Protein AF-0000000084483154 (afdb_homodimer)

Nearest PDB structures (foldseek):
  4lmf-assembly1_A  TM=9.131E-01  e=3.988E-23  Homo sapiens
  1szb-assembly1_B  TM=8.783E-01  e=3.435E-17  Homo sapiens
  4aqb-assembly1_A-2  TM=8.848E-01  e=7.385E-17  Homo sapiens
  5cis-assembly1_A-2  TM=8.566E-01  e=1.025E-16  Rattus norvegicus
  5ckm-assembly1_A-2  TM=8.780E-01  e=4.485E-16  Rattus norvegicus

pLDDT: mean 94.03, std 5.34, range [69.31, 98.69]

Structure (mmCIF, N/CA/C/O backbone):
data_AF-0000000084483154-model_v1
#
loop_
_entity.id
_entity.type
_entity.pdbx_description
1 polymer 'Complement C1s subcomponent'
#
loop_
_atom_site.group_PDB
_atom_site.id
_atom_site.type_symbol
_atom_site.label_atom_id
_atom_site.label_alt_id
_atom_site.label_comp_id
_atom_site.label_asym_id
_atom_site.label_entity_id
_atom_site.label_seq_id
_atom_site.pdbx_PDB_ins_code
_atom_site.Cartn_x
_atom_site.Cartn_y
_atom_site.Cartn_z
_atom_site.occupancy
_atom_site.B_iso_or_equiv
_atom_site.auth_seq_id
_atom_site.auth_comp_id
_atom_site.auth_asym_id
_atom_site.auth_atom_id
_atom_site.pdbx_PDB_model_num
ATOM 1 N N . MET A 1 1 ? 8.188 5.957 3.127 1 94.38 1 MET A N 1
ATOM 2 C CA . MET A 1 1 ? 8.625 7.301 3.492 1 94.38 1 MET A CA 1
ATOM 3 C C . MET A 1 1 ? 7.461 8.117 4.043 1 94.38 1 MET A C 1
ATOM 5 O O . MET A 1 1 ? 6.336 8.008 3.557 1 94.38 1 MET A O 1
ATOM 9 N N . TYR A 1 2 ? 7.852 8.945 5.059 1 97.25 2 TYR A N 1
ATOM 10 C CA . TYR A 1 2 ? 6.82 9.766 5.684 1 97.25 2 TYR A CA 1
ATOM 11 C C . TYR A 1 2 ? 7.406 11.07 6.219 1 97.25 2 TYR A C 1
ATOM 13 O O . TYR A 1 2 ? 8.625 11.242 6.234 1 97.25 2 TYR A O 1
ATOM 21 N N . GLY A 1 3 ? 6.469 11.969 6.527 1 97.19 3 GLY A N 1
ATOM 22 C CA . GLY A 1 3 ? 6.918 13.211 7.125 1 97.19 3 GLY A CA 1
ATOM 23 C C . GLY A 1 3 ? 5.812 13.961 7.848 1 97.19 3 GLY A C 1
ATOM 24 O O . GLY A 1 3 ? 4.637 13.609 7.73 1 97.19 3 GLY A O 1
ATOM 25 N N . GLU A 1 4 ? 6.332 14.945 8.633 1 96.62 4 GLU A N 1
ATOM 26 C CA . GLU A 1 4 ? 5.457 15.805 9.43 1 96.62 4 GLU A CA 1
ATOM 27 C C . GLU A 1 4 ? 5.66 17.266 9.07 1 96.62 4 GLU A C 1
ATOM 29 O O . GLU A 1 4 ? 6.793 17.719 8.867 1 96.62 4 GLU A O 1
ATOM 34 N N . ILE A 1 5 ? 4.559 17.984 9.016 1 97.94 5 ILE A N 1
ATOM 35 C CA . ILE A 1 5 ? 4.602 19.422 8.781 1 97.94 5 ILE A CA 1
ATOM 36 C C . ILE A 1 5 ? 3.736 20.141 9.812 1 97.94 5 ILE A C 1
ATOM 38 O O . ILE A 1 5 ? 2.527 19.906 9.883 1 97.94 5 ILE A O 1
ATOM 42 N N . LEU A 1 6 ? 4.34 21.016 10.477 1 96.88 6 LEU A N 1
ATOM 43 C CA . LEU A 1 6 ? 3.633 21.797 11.477 1 96.88 6 LEU A CA 1
ATOM 44 C C . LEU A 1 6 ? 3.736 23.297 11.172 1 96.88 6 LEU A C 1
ATOM 46 O O . LEU A 1 6 ? 4.77 23.766 10.695 1 96.88 6 LEU A O 1
ATOM 50 N N . SER A 1 7 ? 2.637 23.984 11.453 1 97.69 7 SER A N 1
ATOM 51 C CA . SER A 1 7 ? 2.729 25.438 11.344 1 97.69 7 SER A CA 1
ATOM 52 C C . SER A 1 7 ? 3.729 26 12.344 1 97.69 7 SER A C 1
ATOM 54 O O . SER A 1 7 ? 4.02 25.375 13.359 1 97.69 7 SER A O 1
ATOM 56 N N . PRO A 1 8 ? 4.227 27.188 12 1 96.38 8 PRO A N 1
ATOM 57 C CA . PRO A 1 8 ? 5.152 27.797 12.953 1 96.38 8 PRO A CA 1
ATOM 58 C C . PRO A 1 8 ? 4.551 27.953 14.344 1 96.38 8 PRO A C 1
ATOM 60 O O . PRO A 1 8 ? 3.434 28.453 14.492 1 96.38 8 PRO A O 1
ATOM 63 N N . ASN A 1 9 ? 5.262 27.453 15.422 1 94.06 9 ASN A N 1
ATOM 64 C CA . ASN A 1 9 ? 4.914 27.578 16.828 1 94.06 9 ASN A CA 1
ATOM 65 C C . ASN A 1 9 ? 3.822 26.594 17.234 1 94.06 9 ASN A C 1
ATOM 67 O O . ASN A 1 9 ? 3.373 26.594 18.391 1 94.06 9 ASN A O 1
ATOM 71 N N . TYR A 1 10 ? 3.426 25.766 16.406 1 94 10 TYR A N 1
ATOM 72 C CA . TYR A 1 10 ? 2.4 24.797 16.766 1 94 10 TYR A CA 1
ATOM 73 C C . TYR A 1 10 ? 2.76 24.078 18.062 1 94 10 TYR A C 1
ATOM 75 O O . TYR A 1 10 ? 3.912 23.672 18.25 1 94 10 TYR A O 1
ATOM 83 N N . PRO A 1 11 ? 1.894 23.859 18.906 1 92.31 11 PRO A N 1
ATOM 84 C CA . PRO A 1 11 ? 0.447 24.078 18.859 1 92.31 11 PRO A CA 1
ATOM 85 C C . PRO A 1 11 ? 0.044 25.453 19.391 1 92.31 11 PRO A C 1
ATOM 87 O O . PRO A 1 11 ? -1.132 25.688 19.672 1 92.31 11 PRO A O 1
ATOM 90 N N . GLN A 1 12 ? 1.045 26.234 19.594 1 91.44 12 GLN A N 1
ATOM 91 C CA . GLN A 1 12 ? 0.73 27.609 19.938 1 91.44 12 GLN A CA 1
ATOM 92 C C . GLN A 1 12 ? 0.298 28.406 18.703 1 91.44 12 GLN A C 1
ATOM 94 O O . GLN A 1 12 ? 0.447 27.922 17.562 1 91.44 12 GLN A O 1
ATOM 99 N N . GLY A 1 13 ? -0.186 29.531 18.875 1 93.56 13 GLY A N 1
ATOM 100 C CA . GLY A 1 13 ? -0.618 30.359 17.766 1 93.56 13 GLY A CA 1
ATOM 101 C C . GLY A 1 13 ? 0.509 30.719 16.812 1 93.56 13 GLY A C 1
ATOM 102 O O . GLY A 1 13 ? 1.629 31 17.25 1 93.56 13 GLY A O 1
ATOM 103 N N . TYR A 1 14 ? 0.203 30.672 15.492 1 96.38 14 TYR A N 1
ATOM 104 C CA . TYR A 1 14 ? 1.211 31.031 14.5 1 96.38 14 TYR A CA 1
ATOM 105 C C . TYR A 1 14 ? 1.366 32.531 14.391 1 96.38 14 TYR A C 1
ATOM 107 O O . TYR A 1 14 ? 0.417 33.281 14.641 1 96.38 14 TYR A O 1
ATOM 115 N N . PRO A 1 15 ? 2.6 33 14.016 1 95.5 15 PRO A N 1
ATOM 116 C CA . PRO A 1 15 ? 2.838 34.438 13.953 1 95.5 15 PRO A CA 1
ATOM 117 C C . PRO A 1 15 ? 2.213 35.062 12.711 1 95.5 15 PRO A C 1
ATOM 119 O O . PRO A 1 15 ? 1.732 34.375 11.82 1 95.5 15 PRO A O 1
ATOM 122 N N . ASN A 1 16 ? 2.139 36.406 12.695 1 95 16 ASN A N 1
ATOM 123 C CA . ASN A 1 16 ? 1.707 37.188 11.531 1 95 16 ASN A CA 1
ATOM 124 C C . ASN A 1 16 ? 2.822 37.312 10.5 1 95 16 ASN A C 1
ATOM 126 O O . ASN A 1 16 ? 3.998 37.125 10.82 1 95 16 ASN A O 1
ATOM 130 N N . ASP A 1 17 ? 2.406 37.562 9.281 1 95.81 17 ASP A N 1
ATOM 131 C CA . ASP A 1 17 ? 3.312 37.906 8.18 1 95.81 17 ASP A CA 1
ATOM 132 C C . ASP A 1 17 ? 4.301 36.75 7.938 1 95.81 17 ASP A C 1
ATOM 134 O O . ASP A 1 17 ? 5.512 37 7.855 1 95.81 17 ASP A O 1
ATOM 138 N N . VAL A 1 18 ? 3.814 35.562 7.965 1 96.69 18 VAL A N 1
ATOM 139 C CA . VAL A 1 18 ? 4.633 34.375 7.691 1 96.69 18 VAL A CA 1
ATOM 140 C C . VAL A 1 18 ? 4.414 33.938 6.25 1 96.69 18 VAL A C 1
ATOM 142 O O . VAL A 1 18 ? 3.293 33.969 5.742 1 96.69 18 VAL A O 1
ATOM 145 N N . ASN A 1 19 ? 5.465 33.656 5.566 1 97.75 19 ASN A N 1
ATOM 146 C CA . ASN A 1 19 ? 5.477 32.969 4.277 1 97.75 19 ASN A CA 1
ATOM 147 C C . ASN A 1 19 ? 6.457 31.781 4.277 1 97.75 19 ASN A C 1
ATOM 149 O O . ASN A 1 19 ? 7.664 31.984 4.145 1 97.75 19 ASN A O 1
ATOM 153 N N . LYS A 1 20 ? 5.934 30.625 4.496 1 98.12 20 LYS A N 1
ATOM 154 C CA . LYS A 1 20 ? 6.766 29.422 4.586 1 98.12 20 LYS A CA 1
ATOM 155 C C . LYS A 1 20 ? 6.332 28.375 3.566 1 98.12 20 LYS A C 1
ATOM 157 O O . LYS A 1 20 ? 5.137 28.141 3.381 1 98.12 20 LYS A O 1
ATOM 162 N N . THR A 1 21 ? 7.336 27.766 2.92 1 98 21 THR A N 1
ATOM 163 C CA . THR A 1 21 ? 7.07 26.75 1.894 1 98 21 THR A CA 1
ATOM 164 C C . THR A 1 21 ? 7.797 25.453 2.213 1 98 21 THR A C 1
ATOM 166 O O . THR A 1 21 ? 8.961 25.469 2.619 1 98 21 THR A O 1
ATOM 169 N N . TRP A 1 22 ? 7.078 24.344 2.137 1 98.44 22 TRP A N 1
ATOM 170 C CA . TRP A 1 22 ? 7.652 23 2.244 1 98.44 22 TRP A CA 1
ATOM 171 C C . TRP A 1 22 ? 7.621 22.281 0.899 1 98.44 22 TRP A C 1
ATOM 173 O O . TRP A 1 22 ? 6.559 22.156 0.282 1 98.44 22 TRP A O 1
ATOM 183 N N . GLU A 1 23 ? 8.758 21.875 0.477 1 97.69 23 GLU A N 1
ATOM 184 C CA . GLU A 1 23 ? 8.844 21.031 -0.716 1 97.69 23 GLU A CA 1
ATOM 185 C C . GLU A 1 23 ? 8.945 19.562 -0.347 1 97.69 23 GLU A C 1
ATOM 187 O O . GLU A 1 23 ? 9.977 19.109 0.166 1 97.69 23 GLU A O 1
ATOM 192 N N . ILE A 1 24 ? 7.91 18.844 -0.626 1 97.88 24 ILE A N 1
ATOM 193 C CA . ILE A 1 24 ? 7.836 17.438 -0.274 1 97.88 24 ILE A CA 1
ATOM 194 C C . ILE A 1 24 ? 8.203 16.578 -1.486 1 97.88 24 ILE A C 1
ATOM 196 O O . ILE A 1 24 ? 7.672 16.797 -2.582 1 97.88 24 ILE A O 1
ATOM 200 N N . GLN A 1 25 ? 9.117 15.68 -1.296 1 97.56 25 GLN A N 1
ATOM 201 C CA . GLN A 1 25 ? 9.508 14.75 -2.352 1 97.56 25 GLN A CA 1
ATOM 202 C C . GLN A 1 25 ? 9.625 13.328 -1.817 1 97.56 25 GLN A C 1
ATOM 204 O O . GLN A 1 25 ? 10.297 13.086 -0.813 1 97.56 25 GLN A O 1
ATOM 209 N N . VAL A 1 26 ? 8.898 12.414 -2.455 1 97 26 VAL A N 1
ATOM 210 C CA . VAL A 1 26 ? 9.016 10.992 -2.152 1 97 26 VAL A CA 1
ATOM 211 C C . VAL A 1 26 ? 9.695 10.266 -3.311 1 97 26 VAL A C 1
ATOM 213 O O . VAL A 1 26 ? 9.977 10.875 -4.348 1 97 26 VAL A O 1
ATOM 216 N N . PRO A 1 27 ? 10.055 9.023 -3.141 1 93.81 27 PRO A N 1
ATOM 217 C CA . PRO A 1 27 ? 10.766 8.32 -4.211 1 93.81 27 PRO A CA 1
ATOM 218 C C . PRO A 1 27 ? 9.953 8.227 -5.5 1 93.81 27 PRO A C 1
ATOM 220 O O . PRO A 1 27 ? 8.719 8.219 -5.453 1 93.81 27 PRO A O 1
ATOM 223 N N . SER A 1 28 ? 10.695 8.188 -6.586 1 90.19 28 SER A N 1
ATOM 224 C CA . SER A 1 28 ? 10.047 8.008 -7.879 1 90.19 28 SER A CA 1
ATOM 225 C C . SER A 1 28 ? 9.195 6.742 -7.898 1 90.19 28 SER A C 1
ATOM 227 O O . SER A 1 28 ? 9.594 5.715 -7.344 1 90.19 28 SER A O 1
ATOM 229 N N . GLY A 1 29 ? 8.078 6.793 -8.547 1 86.06 29 GLY A N 1
ATOM 230 C CA . GLY A 1 29 ? 7.18 5.648 -8.617 1 86.06 29 GLY A CA 1
ATOM 231 C C . GLY A 1 29 ? 6.117 5.652 -7.539 1 86.06 29 GLY A C 1
ATOM 232 O O . GLY A 1 29 ? 5.262 4.762 -7.5 1 86.06 29 GLY A O 1
ATOM 233 N N . TYR A 1 30 ? 6.215 6.645 -6.703 1 94.81 30 TYR A N 1
ATOM 234 C CA . TYR A 1 30 ? 5.246 6.766 -5.621 1 94.81 30 TYR A CA 1
ATOM 235 C C . TYR A 1 30 ? 4.445 8.055 -5.75 1 94.81 30 TYR A C 1
ATOM 237 O O . TYR A 1 30 ? 4.891 9.016 -6.387 1 94.81 30 TYR A O 1
ATOM 245 N N . GLY A 1 31 ? 3.266 7.977 -5.215 1 95.44 31 GLY A N 1
ATOM 246 C CA . GLY A 1 31 ? 2.488 9.18 -4.98 1 95.44 31 GLY A CA 1
ATOM 247 C C . GLY A 1 31 ? 2.564 9.68 -3.549 1 95.44 31 GLY A C 1
ATOM 248 O O . GLY A 1 31 ? 3.328 9.141 -2.742 1 95.44 31 GLY A O 1
ATOM 249 N N . ILE A 1 32 ? 1.784 10.727 -3.283 1 97.31 32 ILE A N 1
ATOM 250 C CA . ILE A 1 32 ? 1.829 11.32 -1.951 1 97.31 32 ILE A CA 1
ATOM 251 C C . ILE A 1 32 ? 0.42 11.375 -1.365 1 97.31 32 ILE A C 1
ATOM 253 O O . ILE A 1 32 ? -0.521 11.805 -2.039 1 97.31 32 ILE A O 1
ATOM 257 N N . HIS A 1 33 ? 0.271 10.867 -0.217 1 98.12 33 HIS A N 1
ATOM 258 C CA . HIS A 1 33 ? -0.908 11.109 0.606 1 98.12 33 HIS A CA 1
ATOM 259 C C . HIS A 1 33 ? -0.617 12.141 1.695 1 98.12 33 HIS A C 1
ATOM 261 O O . HIS A 1 33 ? 0.158 11.867 2.615 1 98.12 33 HIS A O 1
ATOM 267 N N . LEU A 1 34 ? -1.132 13.297 1.545 1 98.62 34 LEU A N 1
ATOM 268 C CA . LEU A 1 34 ? -1.031 14.375 2.527 1 98.62 34 LEU A CA 1
ATOM 269 C C . LEU A 1 34 ? -2.318 14.492 3.334 1 98.62 34 LEU A C 1
ATOM 271 O O . LEU A 1 34 ? -3.412 14.531 2.766 1 98.62 34 LEU A O 1
ATOM 275 N N . TYR A 1 35 ? -2.125 14.531 4.656 1 98.25 35 TYR A N 1
ATOM 276 C CA . TYR A 1 35 ? -3.35 14.641 5.445 1 98.25 35 TYR A CA 1
ATOM 277 C C . TYR A 1 35 ? -3.125 15.5 6.684 1 98.25 35 TYR A C 1
ATOM 279 O O . TYR A 1 35 ? -2.041 15.484 7.273 1 98.25 35 TYR A O 1
ATOM 287 N N . PHE A 1 36 ? -4.191 16.266 6.988 1 98.25 36 PHE A N 1
ATOM 288 C CA . PHE A 1 36 ? -4.168 17.156 8.148 1 98.25 36 PHE A CA 1
ATOM 289 C C . PHE A 1 36 ? -4.938 16.531 9.312 1 98.25 36 PHE A C 1
ATOM 291 O O . PHE A 1 36 ? -6.039 16.016 9.133 1 98.25 36 PHE A O 1
ATOM 298 N N . THR A 1 37 ? -4.316 16.609 10.453 1 96.75 37 THR A N 1
ATOM 299 C CA . THR A 1 37 ? -5.004 16.125 11.648 1 96.75 37 THR A CA 1
ATOM 300 C C . THR A 1 37 ? -5.492 17.297 12.492 1 96.75 37 THR A C 1
ATOM 302 O O . THR A 1 37 ? -6.281 17.125 13.422 1 96.75 37 THR A O 1
ATOM 305 N N . HIS A 1 38 ? -5.039 18.438 12.203 1 96.56 38 HIS A N 1
ATOM 306 C CA . HIS A 1 38 ? -5.453 19.672 12.852 1 96.56 38 HIS A CA 1
ATOM 307 C C . HIS A 1 38 ? -5.398 20.844 11.875 1 96.56 38 HIS A C 1
ATOM 309 O O . HIS A 1 38 ? -4.453 20.969 11.094 1 96.56 38 HIS A O 1
ATOM 315 N N . LEU A 1 39 ? -6.422 21.609 11.891 1 97.69 39 LEU A N 1
ATOM 316 C CA . LEU A 1 39 ? -6.469 22.812 11.07 1 97.69 39 LEU A CA 1
ATOM 317 C C . LEU A 1 39 ? -7.293 23.906 11.75 1 97.69 39 LEU A C 1
ATOM 319 O O . LEU A 1 39 ? -8.492 23.734 11.961 1 97.69 39 LEU A O 1
ATOM 323 N N . ASP A 1 40 ? -6.664 24.938 12.094 1 97.12 40 ASP A N 1
ATOM 324 C CA . ASP A 1 40 ? -7.266 26.078 12.758 1 97.12 40 ASP A CA 1
ATOM 325 C C . ASP A 1 40 ? -6.598 27.391 12.32 1 97.12 40 ASP A C 1
ATOM 327 O O . ASP A 1 40 ? -5.684 27.875 12.984 1 97.12 40 ASP A O 1
ATOM 331 N N . LEU A 1 41 ? -7.125 27.938 11.203 1 97.31 41 LEU A N 1
ATOM 332 C CA . LEU A 1 41 ? -6.605 29.188 10.641 1 97.31 41 LEU A CA 1
ATOM 333 C C . LEU A 1 41 ? -7.672 30.281 10.641 1 97.31 41 LEU A C 1
ATOM 335 O O . LEU A 1 41 ? -8.867 29.984 10.734 1 97.31 41 LEU A O 1
ATOM 339 N N . GLU A 1 42 ? -7.219 31.516 10.562 1 96.75 42 GLU A N 1
ATOM 340 C CA . GLU A 1 42 ? -8.18 32.594 10.477 1 96.75 42 GLU A CA 1
ATOM 341 C C . GLU A 1 42 ? -9.125 32.406 9.289 1 96.75 42 GLU A C 1
ATOM 343 O O . GLU A 1 42 ? -8.688 32.344 8.141 1 96.75 42 GLU A O 1
ATOM 348 N N . PRO A 1 43 ? -10.422 32.344 9.578 1 95.62 43 PRO A N 1
ATOM 349 C CA . PRO A 1 43 ? -11.375 32.188 8.477 1 95.62 43 PRO A CA 1
ATOM 350 C C . PRO A 1 43 ? -11.523 33.469 7.637 1 95.62 43 PRO A C 1
ATOM 352 O O . PRO A 1 43 ? -11.414 34.562 8.164 1 95.62 43 PRO A O 1
ATOM 355 N N . SER A 1 44 ? -11.711 33.25 6.395 1 94.81 44 SER A N 1
ATOM 356 C CA . SER A 1 44 ? -12.016 34.344 5.488 1 94.81 44 SER A CA 1
ATOM 357 C C . SER A 1 44 ? -12.68 33.844 4.211 1 94.81 44 SER A C 1
ATOM 359 O O . SER A 1 44 ? -12.562 32.656 3.867 1 94.81 44 SER A O 1
ATOM 361 N N . GLN A 1 45 ? -13.43 34.75 3.596 1 94.44 45 GLN A N 1
ATOM 362 C CA . GLN A 1 45 ? -14.008 34.375 2.307 1 94.44 45 GLN A CA 1
ATOM 363 C C . GLN A 1 45 ? -12.914 34.094 1.283 1 94.44 45 GLN A C 1
ATOM 365 O O . GLN A 1 45 ? -11.969 34.844 1.128 1 94.44 45 GLN A O 1
ATOM 370 N N . ASP A 1 46 ? -12.914 32.906 0.669 1 94.81 46 ASP A N 1
ATOM 371 C CA . ASP A 1 46 ? -11.984 32.469 -0.37 1 94.81 46 ASP A CA 1
ATOM 372 C C . ASP A 1 46 ? -10.555 32.375 0.167 1 94.81 46 ASP A C 1
ATOM 374 O O . ASP A 1 46 ? -9.594 32.5 -0.593 1 94.81 46 ASP A O 1
ATOM 378 N N . CYS A 1 47 ? -10.484 32.312 1.48 1 96.5 47 CYS A N 1
ATOM 379 C CA . CYS A 1 47 ? -9.188 32.188 2.131 1 96.5 47 CYS A CA 1
ATOM 380 C C . CYS A 1 47 ? -8.242 33.312 1.7 1 96.5 47 CYS A C 1
ATOM 382 O O . CYS A 1 47 ? -7.105 33.031 1.299 1 96.5 47 CYS A O 1
ATOM 384 N N . GLU A 1 48 ? -8.656 34.562 1.893 1 94.56 48 GLU A N 1
ATOM 385 C CA . GLU A 1 48 ? -7.926 35.719 1.434 1 94.56 48 GLU A CA 1
ATOM 386 C C . GLU A 1 48 ? -6.906 36.188 2.477 1 94.56 48 GLU A C 1
ATOM 388 O O . GLU A 1 48 ? -5.98 36.938 2.16 1 94.56 48 GLU A O 1
ATOM 393 N N . TYR A 1 49 ? -7.086 35.812 3.707 1 95.12 49 TYR A N 1
ATOM 394 C CA . TYR A 1 49 ? -6.184 36.219 4.777 1 95.12 49 TYR A CA 1
ATOM 395 C C . TYR A 1 49 ? -5.125 35.156 5.035 1 95.12 49 TYR A C 1
ATOM 397 O O . TYR A 1 49 ? -4.133 35.062 4.301 1 95.12 49 TYR A O 1
ATOM 405 N N . ASP A 1 50 ? -5.324 34.312 6.027 1 97.38 50 ASP A N 1
ATOM 406 C CA . ASP A 1 50 ? -4.395 33.219 6.285 1 97.38 50 ASP A CA 1
ATOM 407 C C . ASP A 1 50 ? -4.816 31.953 5.547 1 97.38 50 ASP A C 1
ATOM 409 O O . ASP A 1 50 ? -6.004 31.625 5.48 1 97.38 50 ASP A O 1
ATOM 413 N N . PHE A 1 51 ? -3.75 31.281 4.953 1 98.19 51 PHE A N 1
ATOM 414 C CA . PHE A 1 51 ? -4.137 30.078 4.23 1 98.19 51 PHE A CA 1
ATOM 415 C C . PHE A 1 51 ? -2.963 29.125 4.105 1 98.19 51 PHE A C 1
ATOM 417 O O . PHE A 1 51 ? -1.81 29.516 4.297 1 98.19 51 PHE A O 1
ATOM 424 N N . VAL A 1 52 ? -3.32 27.891 3.861 1 98.62 52 VAL A N 1
ATOM 425 C CA . VAL A 1 52 ? -2.4 26.859 3.387 1 98.62 52 VAL A CA 1
ATOM 426 C C . VAL A 1 52 ? -2.74 26.484 1.945 1 98.62 52 VAL A C 1
ATOM 428 O O . VAL A 1 52 ? -3.896 26.188 1.63 1 98.62 52 VAL A O 1
ATOM 431 N N . LYS A 1 53 ? -1.79 26.562 1.098 1 98.44 53 LYS A N 1
ATOM 432 C CA . LYS A 1 53 ? -1.979 26.234 -0.311 1 98.44 53 LYS A CA 1
ATOM 433 C C . LYS A 1 53 ? -1.188 24.984 -0.689 1 98.44 53 LYS A C 1
ATOM 435 O O . LYS A 1 53 ? -0.008 24.859 -0.35 1 98.44 53 LYS A O 1
ATOM 440 N N . ILE A 1 54 ? -1.851 24.047 -1.334 1 98.69 54 ILE A N 1
ATOM 441 C CA . ILE A 1 54 ? -1.226 22.797 -1.765 1 98.69 54 ILE A CA 1
ATOM 442 C C . ILE A 1 54 ? -1.112 22.781 -3.287 1 98.69 54 ILE A C 1
ATOM 444 O O . ILE A 1 54 ? -2.115 22.922 -3.992 1 98.69 54 ILE A O 1
ATOM 448 N N . LEU A 1 55 ? 0.1 22.641 -3.73 1 98.19 55 LEU A N 1
ATOM 449 C CA . LEU A 1 55 ? 0.376 22.609 -5.164 1 98.19 55 LEU A CA 1
ATOM 450 C C . LEU A 1 55 ? 1.018 21.281 -5.559 1 98.19 55 LEU A C 1
ATOM 452 O O . LEU A 1 55 ? 1.89 20.781 -4.852 1 98.19 55 LEU A O 1
ATOM 456 N N . SER A 1 56 ? 0.538 20.703 -6.605 1 96.12 56 SER A N 1
ATOM 457 C CA . SER A 1 56 ? 1.12 19.5 -7.176 1 96.12 56 SER A CA 1
ATOM 458 C C . SER A 1 56 ? 1.055 19.516 -8.695 1 96.12 56 SER A C 1
ATOM 460 O O . SER A 1 56 ? 0.006 19.812 -9.273 1 96.12 56 SER A O 1
ATOM 462 N N . GLY A 1 57 ? 2.189 19.188 -9.352 1 88.06 57 GLY A N 1
ATOM 463 C CA . GLY A 1 57 ? 2.207 19.156 -10.812 1 88.06 57 GLY A CA 1
ATOM 464 C C . GLY A 1 57 ? 1.879 20.484 -11.445 1 88.06 57 GLY A C 1
ATOM 465 O O . GLY A 1 57 ? 1.274 20.547 -12.516 1 88.06 57 GLY A O 1
ATOM 466 N N . GLY A 1 58 ? 2.053 21.578 -10.75 1 86.69 58 GLY A N 1
ATOM 467 C CA . GLY A 1 58 ? 1.779 22.906 -11.273 1 86.69 58 GLY A CA 1
ATOM 468 C C . GLY A 1 58 ? 0.349 23.359 -11.039 1 86.69 58 GLY A C 1
ATOM 469 O O . GLY A 1 58 ? -0.029 24.469 -11.43 1 86.69 58 GLY A O 1
ATOM 470 N N . TYR A 1 59 ? -0.43 22.469 -10.414 1 95 59 TYR A N 1
ATOM 471 C CA . TYR A 1 59 ? -1.83 22.797 -10.172 1 95 59 TYR A CA 1
ATOM 472 C C . TYR A 1 59 ? -2.105 22.953 -8.688 1 95 59 TYR A C 1
ATOM 474 O O . TYR A 1 59 ? -1.442 22.328 -7.855 1 95 59 TYR A O 1
ATOM 482 N N . VAL A 1 60 ? -3.137 23.828 -8.406 1 97.06 60 VAL A N 1
ATOM 483 C CA . VAL A 1 60 ? -3.559 24.016 -7.023 1 97.06 60 VAL A CA 1
ATOM 484 C C . VAL A 1 60 ? -4.504 22.891 -6.617 1 97.06 60 VAL A C 1
ATOM 486 O O . VAL A 1 60 ? -5.637 22.812 -7.098 1 97.06 60 VAL A O 1
ATOM 489 N N . GLU A 1 61 ? -4.039 22.062 -5.746 1 97.5 61 GLU A N 1
ATOM 490 C CA . GLU A 1 61 ? -4.875 20.984 -5.246 1 97.5 61 GLU A CA 1
ATOM 491 C C . GLU A 1 61 ? -5.906 21.484 -4.246 1 97.5 61 GLU A C 1
ATOM 493 O O . GLU A 1 61 ? -6.984 20.906 -4.109 1 97.5 61 GLU A O 1
ATOM 498 N N . GLY A 1 62 ? -5.465 22.531 -3.514 1 97.81 62 GLY A N 1
ATOM 499 C CA . GLY A 1 62 ? -6.391 23.094 -2.541 1 97.81 62 GLY A CA 1
ATOM 500 C C . GLY A 1 62 ? -5.832 24.297 -1.812 1 97.81 62 GLY A C 1
ATOM 501 O O . GLY A 1 62 ? -4.617 24.484 -1.74 1 97.81 62 GLY A O 1
ATOM 502 N N . VAL A 1 63 ? -6.727 25.141 -1.363 1 98.44 63 VAL A N 1
ATOM 503 C CA . VAL A 1 63 ? -6.426 26.25 -0.469 1 98.44 63 VAL A CA 1
ATOM 504 C C . VAL A 1 63 ? -7.277 26.141 0.792 1 98.44 63 VAL A C 1
ATOM 506 O O . VAL A 1 63 ? -8.508 26.078 0.715 1 98.44 63 VAL A O 1
ATOM 509 N N . LEU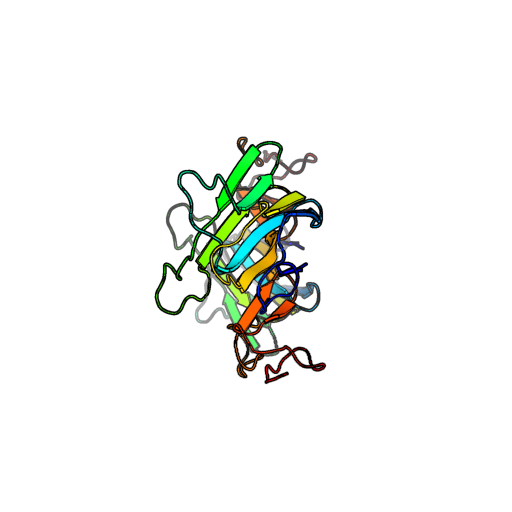 A 1 64 ? -6.598 26.141 1.91 1 98.5 64 LEU A N 1
ATOM 510 C CA . LEU A 1 64 ? -7.312 25.844 3.148 1 98.5 64 LEU A CA 1
ATOM 511 C C . LEU A 1 64 ? -7.246 27.016 4.109 1 98.5 64 LEU A C 1
ATOM 513 O O . LEU A 1 64 ? -6.211 27.688 4.215 1 98.5 64 LEU A O 1
ATOM 517 N N . CYS A 1 65 ? -8.281 27.281 4.793 1 98 65 CYS A N 1
ATOM 518 C CA . CYS A 1 65 ? -8.375 28.219 5.902 1 98 65 CYS A CA 1
ATOM 519 C C . CYS A 1 65 ? -9.492 27.828 6.863 1 98 65 CYS A C 1
ATOM 521 O O . CYS A 1 65 ? -10.148 26.812 6.676 1 98 65 CYS A O 1
ATOM 523 N N . GLY A 1 66 ? -9.586 28.5 7.965 1 97.06 66 GLY A N 1
ATOM 524 C CA . GLY A 1 66 ? -10.625 28.219 8.945 1 97.06 66 GLY A CA 1
ATOM 525 C C . GLY A 1 66 ? -10.352 26.969 9.766 1 97.06 66 GLY A C 1
ATOM 526 O O . GLY A 1 66 ? -9.242 26.438 9.742 1 97.06 66 GLY A O 1
ATOM 527 N N . GLN A 1 67 ? -11.32 26.625 10.555 1 96.38 67 GLN A N 1
ATOM 528 C CA . GLN A 1 67 ? -11.25 25.406 11.367 1 96.38 67 GLN A CA 1
ATOM 529 C C . GLN A 1 67 ? -11.977 24.25 10.695 1 96.38 67 GLN A C 1
ATOM 531 O O . GLN A 1 67 ? -13.094 24.422 10.211 1 96.38 67 GLN A O 1
ATOM 536 N N . LYS A 1 68 ? -11.289 23.156 10.617 1 95.62 68 LYS A N 1
ATOM 537 C CA . LYS A 1 68 ? -11.891 21.969 10 1 95.62 68 LYS A CA 1
ATOM 538 C C . LYS A 1 68 ? -12.055 20.844 11.023 1 95.62 68 LYS A C 1
ATOM 540 O O . LYS A 1 68 ? -11.25 20.719 11.945 1 95.62 68 LYS A O 1
ATOM 545 N N . LYS A 1 69 ? -13.07 20.062 10.844 1 92.94 69 LYS A N 1
ATOM 546 C CA . LYS A 1 69 ? -13.352 18.906 11.68 1 92.94 69 LYS A CA 1
ATOM 547 C C . LYS A 1 69 ? -13.297 17.609 10.867 1 92.94 69 LYS A C 1
ATOM 549 O O . LYS A 1 69 ? -13.445 17.641 9.641 1 92.94 69 LYS A O 1
ATOM 554 N N . PRO A 1 70 ? -12.961 16.484 11.617 1 92.38 70 PRO A N 1
ATOM 555 C CA . PRO A 1 70 ? -12.938 15.227 10.875 1 92.38 70 PRO A CA 1
ATOM 556 C C . PRO A 1 70 ? -14.258 14.922 10.18 1 92.38 70 PRO A C 1
ATOM 558 O O . PRO A 1 70 ? -15.328 15.18 10.734 1 92.38 70 PRO A O 1
ATOM 561 N N . ARG A 1 71 ? -14.133 14.477 8.969 1 85.88 71 ARG A N 1
ATOM 562 C CA . ARG A 1 71 ? -15.336 14.172 8.195 1 85.88 71 ARG A CA 1
ATOM 563 C C . ARG A 1 71 ? -15.945 12.836 8.625 1 85.88 71 ARG A C 1
ATOM 565 O O . ARG A 1 71 ? -17.156 12.672 8.586 1 85.88 71 ARG A O 1
ATOM 572 N N . ALA A 1 72 ? -15.148 11.859 9.047 1 85.31 72 ALA A N 1
ATOM 573 C CA . ALA A 1 72 ? -15.648 10.539 9.422 1 85.31 72 ALA A CA 1
ATOM 574 C C . ALA A 1 72 ? -15.484 10.289 10.914 1 85.31 72 ALA A C 1
ATOM 576 O O . ALA A 1 72 ? -14.453 10.633 11.5 1 85.31 72 ALA A O 1
ATOM 577 N N . PRO A 1 73 ? -16.641 9.688 11.461 1 85.38 73 PRO A N 1
ATOM 578 C CA . PRO A 1 73 ? -16.516 9.375 12.891 1 85.38 73 PRO A CA 1
ATOM 579 C C . PRO A 1 73 ? -15.312 8.5 13.203 1 85.38 73 PRO A C 1
ATOM 581 O O . PRO A 1 73 ? -15.031 7.543 12.477 1 85.38 73 PRO A O 1
ATOM 584 N N . GLY A 1 74 ? -14.633 8.898 14.18 1 84.06 74 GLY A N 1
ATOM 585 C CA . GLY A 1 74 ? -13.492 8.102 14.602 1 84.06 74 GLY A CA 1
ATOM 586 C C . GLY A 1 74 ? -12.211 8.461 13.875 1 84.06 74 GLY A C 1
ATOM 587 O O . GLY A 1 74 ? -11.125 8.023 14.266 1 84.06 74 GLY A O 1
ATOM 588 N N . SER A 1 75 ? -12.438 9.203 12.711 1 87.88 75 SER A N 1
ATOM 589 C CA . SER A 1 75 ? -11.242 9.609 11.984 1 87.88 75 SER A CA 1
ATOM 590 C C . SER A 1 75 ? -10.617 10.852 12.602 1 87.88 75 SER A C 1
ATOM 592 O O . SER A 1 75 ? -11.312 11.68 13.188 1 87.88 75 SER A O 1
ATOM 594 N N . ARG A 1 76 ? -9.391 10.953 12.531 1 91.25 76 ARG A N 1
ATOM 595 C CA . ARG A 1 76 ? -8.688 12.133 13.023 1 91.25 76 ARG A CA 1
ATOM 596 C C . ARG A 1 76 ? -8.328 13.07 11.883 1 91.25 76 ARG A C 1
ATOM 598 O O . ARG A 1 76 ? -7.746 14.141 12.102 1 91.25 76 ARG A O 1
ATOM 605 N N . ILE A 1 77 ? -8.516 12.625 10.68 1 96.25 77 ILE A N 1
ATOM 606 C CA . ILE A 1 77 ? -8.141 13.398 9.5 1 96.25 77 ILE A CA 1
ATOM 607 C C . ILE A 1 77 ? -9.195 14.461 9.219 1 96.25 77 ILE A C 1
ATOM 609 O O . ILE A 1 77 ? -10.383 14.148 9.07 1 96.25 77 ILE A O 1
ATOM 613 N N . VAL A 1 78 ? -8.766 15.719 9.133 1 97.31 78 VAL A N 1
ATOM 614 C CA . VAL A 1 78 ? -9.719 16.797 8.93 1 97.31 78 VAL A CA 1
ATOM 615 C C . VAL A 1 78 ? -9.68 17.266 7.473 1 97.31 78 VAL A C 1
ATOM 617 O O . VAL A 1 78 ? -10.609 17.922 6.996 1 97.31 78 VAL A O 1
ATOM 620 N N . GLU A 1 79 ? -8.594 17.047 6.738 1 97.62 79 GLU A N 1
ATOM 621 C CA . GLU A 1 79 ? -8.406 17.297 5.312 1 97.62 79 GLU A CA 1
ATOM 622 C C . GLU A 1 79 ? -7.32 16.391 4.727 1 97.62 79 GLU A C 1
ATOM 624 O O . GLU A 1 79 ? -6.359 16.047 5.414 1 97.62 79 GLU A O 1
ATOM 629 N N . GLU A 1 80 ? -7.52 15.961 3.518 1 97.88 80 GLU A N 1
ATOM 630 C CA . GLU A 1 80 ? -6.477 15.117 2.949 1 97.88 80 GLU A CA 1
ATOM 631 C C . GLU A 1 80 ? -6.391 15.281 1.436 1 97.88 80 GLU A C 1
ATOM 633 O O . GLU A 1 80 ? -7.344 15.734 0.801 1 97.88 80 GLU A O 1
ATOM 638 N N . PHE A 1 81 ? -5.246 15.016 0.888 1 97.75 81 PHE A N 1
ATOM 639 C CA . PHE A 1 81 ? -4.926 15.078 -0.533 1 97.75 81 PHE A CA 1
ATOM 640 C C . PHE A 1 81 ? -4.141 13.844 -0.967 1 97.75 81 PHE A C 1
ATOM 642 O O . PHE A 1 81 ? -3.176 13.453 -0.307 1 97.75 81 PHE A O 1
ATOM 649 N N . ASN A 1 82 ? -4.578 13.211 -1.999 1 96.25 82 ASN A N 1
ATOM 650 C CA . ASN A 1 82 ? -3.848 12.133 -2.656 1 96.25 82 ASN A CA 1
ATOM 651 C C . ASN A 1 82 ? -3.422 12.523 -4.07 1 96.25 82 ASN A C 1
ATOM 653 O O . ASN A 1 82 ? -4.266 12.789 -4.926 1 96.25 82 ASN A O 1
ATOM 657 N N . VAL A 1 83 ? -2.092 12.625 -4.344 1 95 83 VAL A N 1
ATOM 658 C CA . VAL A 1 83 ? -1.64 13.047 -5.668 1 95 83 VAL A CA 1
ATOM 659 C C . VAL A 1 83 ? -0.748 11.969 -6.277 1 95 83 VAL A C 1
ATOM 661 O O . VAL A 1 83 ? 0.04 11.328 -5.57 1 95 83 VAL A O 1
ATOM 664 N N . PRO A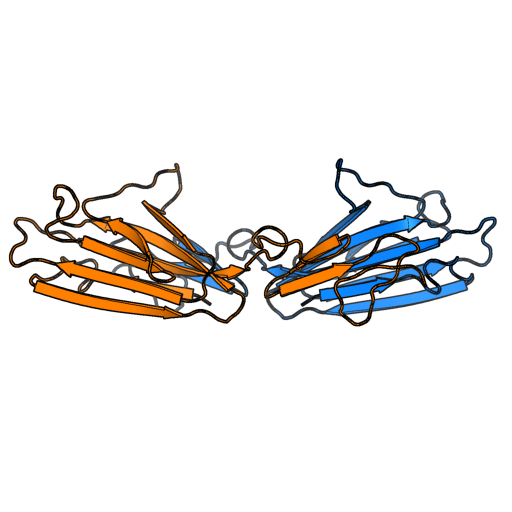 1 84 ? -0.816 11.734 -7.535 1 92.25 84 PRO A N 1
ATOM 665 C CA . PRO A 1 84 ? -0.056 10.68 -8.211 1 92.25 84 PRO A CA 1
ATOM 666 C C . PRO A 1 84 ? 1.339 11.141 -8.633 1 92.25 84 PRO A C 1
ATOM 668 O O . PRO A 1 84 ? 1.867 10.664 -9.648 1 92.25 84 PRO A O 1
ATOM 671 N N . TYR A 1 85 ? 1.841 12.156 -7.996 1 93.25 85 TYR A N 1
ATOM 672 C CA . TYR A 1 85 ? 3.18 12.68 -8.25 1 93.25 85 TYR A CA 1
ATOM 673 C C . TYR A 1 85 ? 4.07 12.516 -7.023 1 93.25 85 TYR A C 1
ATOM 675 O O . TYR A 1 85 ? 3.576 12.445 -5.895 1 93.25 85 TYR A O 1
ATOM 683 N N . ASN A 1 86 ? 5.359 12.516 -7.387 1 95.75 86 ASN A N 1
ATOM 684 C CA . ASN A 1 86 ? 6.254 12.281 -6.262 1 95.75 86 ASN A CA 1
ATOM 685 C C . ASN A 1 86 ? 6.691 13.594 -5.613 1 95.75 86 ASN A C 1
ATOM 687 O O . ASN A 1 86 ? 7.621 13.609 -4.805 1 95.75 86 ASN A O 1
ATOM 691 N N . THR A 1 87 ? 6.086 14.695 -6.016 1 97.5 87 THR A N 1
ATOM 692 C CA . THR A 1 87 ? 6.402 15.992 -5.422 1 97.5 87 THR A CA 1
ATOM 693 C C . THR A 1 87 ? 5.125 16.766 -5.09 1 97.5 87 THR A C 1
ATOM 695 O O . THR A 1 87 ? 4.102 16.594 -5.758 1 97.5 87 THR A O 1
ATOM 698 N N . LEU A 1 88 ? 5.18 17.516 -4.109 1 97.88 88 LEU A N 1
ATOM 699 C CA . LEU A 1 88 ? 4.082 18.359 -3.646 1 97.88 88 LEU A CA 1
ATOM 700 C C . LEU A 1 88 ? 4.613 19.562 -2.863 1 97.88 88 LEU A C 1
ATOM 702 O O . LEU A 1 88 ? 5.539 19.422 -2.062 1 97.88 88 LEU A O 1
ATOM 706 N N . THR A 1 89 ? 4.133 20.719 -3.16 1 98.44 89 THR A N 1
ATOM 707 C CA . THR A 1 89 ? 4.547 21.922 -2.445 1 98.44 89 THR A CA 1
ATOM 708 C C . THR A 1 89 ? 3.418 22.438 -1.563 1 98.44 89 THR A C 1
ATOM 710 O O . THR A 1 89 ? 2.285 22.594 -2.023 1 98.44 89 THR A O 1
ATOM 713 N N . MET A 1 90 ? 3.666 22.641 -0.364 1 98.56 90 MET A N 1
ATOM 714 C CA . MET A 1 90 ? 2.727 23.25 0.575 1 98.56 90 MET A CA 1
ATOM 715 C C . MET A 1 90 ? 3.225 24.625 1.032 1 98.56 90 MET A C 1
ATOM 717 O O . MET A 1 90 ? 4.375 24.75 1.45 1 98.56 90 MET A O 1
ATOM 721 N N . THR A 1 91 ? 2.377 25.578 0.931 1 98.44 91 THR A N 1
ATOM 722 C CA . THR A 1 91 ? 2.746 26.922 1.334 1 98.44 91 THR A CA 1
ATOM 723 C C . THR A 1 91 ? 1.778 27.453 2.387 1 98.44 91 THR A C 1
ATOM 725 O O . THR A 1 91 ? 0.561 27.359 2.227 1 98.44 91 THR A O 1
ATOM 728 N N . PHE A 1 92 ? 2.352 27.984 3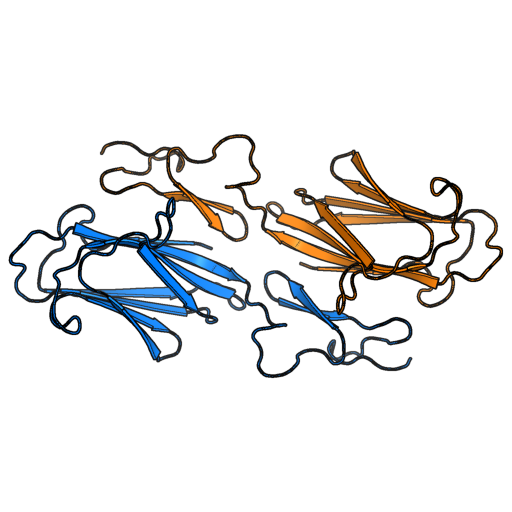.441 1 98.69 92 PHE A N 1
ATOM 729 C CA . PHE A 1 92 ? 1.572 28.688 4.453 1 98.69 92 PHE A CA 1
ATOM 730 C C . PHE A 1 92 ? 1.845 30.172 4.41 1 98.69 92 PHE A C 1
ATOM 732 O O . PHE A 1 92 ? 3.002 30.609 4.383 1 98.69 92 PHE A O 1
ATOM 739 N N . GLN A 1 93 ? 0.711 30.891 4.41 1 97.88 93 GLN A N 1
ATOM 740 C CA . GLN A 1 93 ? 0.818 32.344 4.434 1 97.88 93 GLN A CA 1
ATOM 741 C C . GLN A 1 93 ? -0.125 32.969 5.473 1 97.88 93 GLN A C 1
ATOM 743 O O . GLN A 1 93 ? -1.297 32.594 5.543 1 97.88 93 GLN A O 1
ATOM 748 N N . SER A 1 94 ? 0.459 33.781 6.324 1 96.81 94 SER A N 1
ATOM 749 C CA . SER A 1 94 ? -0.368 34.562 7.234 1 96.81 94 SER A CA 1
ATOM 750 C C . SER A 1 94 ? -0.251 36.062 6.938 1 96.81 94 SER A C 1
ATOM 752 O O . SER A 1 94 ? 0.818 36.531 6.559 1 96.81 94 SER A O 1
ATOM 754 N N . ASP A 1 95 ? -1.397 36.781 7.09 1 94.56 95 ASP A N 1
ATOM 755 C CA . ASP A 1 95 ? -1.381 38.219 6.805 1 94.56 95 ASP A CA 1
ATOM 756 C C . ASP A 1 95 ? -0.93 39 8.023 1 94.56 95 ASP A C 1
ATOM 758 O O . ASP A 1 95 ? -0.317 38.438 8.945 1 94.56 95 ASP A O 1
ATOM 762 N N . PHE A 1 96 ? -1.092 40.375 8.102 1 88 96 PHE A N 1
ATOM 763 C CA . PHE A 1 96 ? -0.518 41.312 9.062 1 88 96 PHE A CA 1
ATOM 764 C C . PHE A 1 96 ? -1.233 41.219 10.406 1 88 96 PHE A C 1
ATOM 766 O O . PHE A 1 96 ? -0.682 41.625 11.438 1 88 96 PHE A O 1
ATOM 773 N N . SER A 1 97 ? -2.477 40.719 10.469 1 80.75 97 SER A N 1
ATOM 774 C CA . SER A 1 97 ? -3.121 40.719 11.781 1 80.75 97 SER A CA 1
ATOM 775 C C . SER A 1 97 ? -4.051 39.531 11.945 1 80.75 97 SER A C 1
ATOM 777 O O . SER A 1 97 ? -4.664 39.062 10.977 1 80.75 97 SER A O 1
ATOM 779 N N . ASN A 1 98 ? -3.84 38.875 13.125 1 69.75 98 ASN A N 1
ATOM 780 C CA . ASN A 1 98 ? -4.859 37.938 13.57 1 69.75 98 ASN A CA 1
ATOM 781 C C . ASN A 1 98 ? -5.691 38.5 14.719 1 69.75 98 ASN A C 1
ATOM 783 O O . ASN A 1 98 ? -5.145 38.969 15.719 1 69.75 98 ASN A O 1
ATOM 787 N N . GLU A 1 99 ? -6.891 38.594 14.5 1 72.5 99 GLU A N 1
ATOM 788 C CA . GLU A 1 99 ? -7.766 39.156 15.531 1 72.5 99 GLU A CA 1
ATOM 789 C C . GLU A 1 99 ? -7.855 38.188 16.719 1 72.5 99 GLU A C 1
ATOM 791 O O . GLU A 1 99 ? -8.141 38.625 17.844 1 72.5 99 GLU A O 1
ATOM 796 N N . GLU A 1 100 ? -7.723 36.938 16.469 1 86.44 100 GLU A N 1
ATOM 797 C CA . GLU A 1 100 ? -7.762 35.906 17.484 1 86.44 100 GLU A CA 1
ATOM 798 C C . GLU A 1 100 ? -6.559 34.969 17.375 1 86.44 100 GLU A C 1
ATOM 800 O O . GLU A 1 100 ? -5.703 35.156 16.5 1 86.44 100 GLU A O 1
ATOM 805 N N . ARG A 1 101 ? -6.5 34.156 18.422 1 89.75 101 ARG A N 1
ATOM 806 C CA . ARG A 1 101 ? -5.402 33.188 18.438 1 89.75 101 ARG A CA 1
ATOM 807 C C . ARG A 1 101 ? -5.793 31.906 17.703 1 89.75 101 ARG A C 1
ATOM 809 O O . ARG A 1 101 ? -6.676 31.172 18.156 1 89.75 101 ARG A O 1
ATOM 816 N N . PHE A 1 102 ? -5.227 31.656 16.609 1 95.31 102 PHE A N 1
ATOM 817 C CA . PHE A 1 102 ? -5.398 30.422 15.867 1 95.31 102 PHE A CA 1
ATOM 818 C C . PHE A 1 102 ? -4.184 29.516 16.031 1 95.31 102 PHE A C 1
ATOM 820 O O . PHE A 1 102 ? -3.045 29.984 16.016 1 95.31 102 PHE A O 1
ATOM 827 N N . THR A 1 103 ? -4.395 28.203 16.094 1 95 103 THR A N 1
ATOM 828 C CA . THR A 1 103 ? -3.326 27.312 16.547 1 95 103 THR A CA 1
ATOM 829 C C . THR A 1 103 ? -2.619 26.688 15.352 1 95 103 THR A C 1
ATOM 831 O O . THR A 1 103 ? -1.671 25.922 15.516 1 95 103 THR A O 1
ATOM 834 N N . GLY A 1 104 ? -3.051 26.984 14.18 1 96.88 104 GLY A N 1
ATOM 835 C CA . GLY A 1 104 ? -2.318 26.562 13 1 96.88 104 GLY A CA 1
ATOM 836 C C . GLY A 1 104 ? -2.758 25.203 12.492 1 96.88 104 GLY A C 1
ATOM 837 O O . GLY A 1 104 ? -3.955 24.938 12.352 1 96.88 104 GLY A O 1
ATOM 838 N N . PHE A 1 105 ? -1.739 24.406 12.086 1 98.06 105 PHE A N 1
ATOM 839 C CA . PHE A 1 105 ? -2.078 23.109 11.492 1 98.06 105 PHE A CA 1
ATOM 840 C C . PHE A 1 105 ? -1.003 22.078 11.797 1 98.06 105 PHE A C 1
ATOM 842 O O . PHE A 1 105 ? 0.129 22.422 12.141 1 98.06 105 PHE A O 1
ATOM 849 N N . ALA A 1 106 ? -1.426 20.859 11.766 1 97.25 106 ALA A N 1
ATOM 850 C CA . ALA A 1 106 ? -0.559 19.688 11.773 1 97.25 106 ALA A CA 1
ATOM 851 C C . ALA A 1 106 ? -0.883 18.75 10.602 1 97.25 106 ALA A C 1
ATOM 853 O O . ALA A 1 106 ? -2.023 18.312 10.453 1 97.25 106 ALA A O 1
ATOM 854 N N . ALA A 1 107 ? 0.137 18.516 9.812 1 98.31 107 ALA A N 1
ATOM 855 C CA . ALA A 1 107 ? -0.045 17.672 8.633 1 98.31 107 ALA A CA 1
ATOM 856 C C . ALA A 1 107 ? 1.031 16.594 8.555 1 98.31 107 ALA A C 1
ATOM 858 O O . ALA A 1 107 ? 2.125 16.75 9.102 1 98.31 107 ALA A O 1
ATOM 859 N N . TYR A 1 108 ? 0.644 15.523 7.922 1 98.19 108 TYR A N 1
ATOM 860 C CA . TYR A 1 108 ? 1.541 14.406 7.68 1 98.19 108 TYR A CA 1
ATOM 861 C C . TYR A 1 108 ? 1.458 13.945 6.23 1 98.19 108 TYR A C 1
ATOM 863 O O . TYR A 1 108 ? 0.429 14.117 5.574 1 98.19 108 TYR A O 1
ATOM 871 N N . TYR A 1 109 ? 2.592 13.438 5.762 1 98.56 109 TYR A N 1
ATOM 872 C CA . TYR A 1 109 ? 2.543 12.836 4.434 1 98.56 109 TYR A CA 1
ATOM 873 C C . TYR A 1 109 ? 3.236 11.484 4.422 1 98.56 109 TYR A C 1
ATOM 875 O O . TYR A 1 109 ? 4.168 11.25 5.199 1 98.56 109 TYR A O 1
ATOM 883 N N . ILE A 1 110 ? 2.707 10.672 3.535 1 98.19 110 ILE A N 1
ATOM 884 C CA . ILE A 1 110 ? 3.326 9.367 3.314 1 98.19 110 ILE A CA 1
ATOM 885 C C . ILE A 1 110 ? 3.418 9.086 1.815 1 98.19 110 ILE A C 1
ATOM 887 O O . ILE A 1 110 ? 2.596 9.57 1.035 1 98.19 110 ILE A O 1
ATOM 891 N N . ALA A 1 111 ? 4.457 8.305 1.495 1 97.75 111 ALA A N 1
ATOM 892 C CA . ALA A 1 111 ? 4.543 7.773 0.137 1 97.75 111 ALA A CA 1
ATOM 893 C C . ALA A 1 111 ? 3.535 6.648 -0.076 1 97.75 111 ALA A C 1
ATOM 895 O O . ALA A 1 111 ? 3.412 5.75 0.759 1 97.75 111 ALA A O 1
ATOM 896 N N . VAL A 1 112 ? 2.861 6.781 -1.149 1 96.56 112 VAL A N 1
ATOM 897 C CA . VAL A 1 112 ? 1.899 5.734 -1.48 1 96.56 112 VAL A CA 1
ATOM 898 C C . VAL A 1 112 ? 2.221 5.152 -2.854 1 96.56 112 VAL A C 1
ATOM 900 O O . VAL A 1 112 ? 2.762 5.848 -3.719 1 96.56 112 VAL A O 1
ATOM 903 N N . ASP A 1 113 ? 1.947 3.914 -2.938 1 95.38 113 ASP A N 1
ATOM 904 C CA . ASP A 1 113 ? 2.219 3.273 -4.219 1 95.38 113 ASP A CA 1
ATOM 905 C C . ASP A 1 113 ? 1.281 3.797 -5.305 1 95.38 113 ASP A C 1
ATOM 907 O O . ASP A 1 113 ? 0.085 3.973 -5.066 1 95.38 113 ASP A O 1
ATOM 911 N N . LEU A 1 114 ? 1.887 4.094 -6.477 1 92.81 114 LEU A N 1
ATOM 912 C CA . LEU A 1 114 ? 1.079 4.371 -7.66 1 92.81 114 LEU A CA 1
ATOM 913 C C . LEU A 1 114 ? 0.583 3.076 -8.297 1 92.81 114 LEU A C 1
ATOM 915 O O . LEU A 1 114 ? 1.362 2.143 -8.5 1 92.81 114 LEU A O 1
ATOM 919 N N . ASP A 1 115 ? -0.725 3.016 -8.531 1 92.62 115 ASP A N 1
ATOM 920 C CA . ASP A 1 115 ? -1.25 1.85 -9.234 1 92.62 115 ASP A CA 1
ATOM 921 C C . ASP A 1 115 ? -1.191 2.047 -10.75 1 92.62 115 ASP A C 1
ATOM 923 O O . ASP A 1 115 ? -2.135 2.568 -11.344 1 92.62 115 ASP A O 1
ATOM 927 N N . GLU A 1 116 ? -0.205 1.614 -11.352 1 91.31 116 GLU A N 1
ATOM 928 C CA . GLU A 1 116 ? 0.03 1.8 -12.781 1 91.31 116 GLU A CA 1
ATOM 929 C C . GLU A 1 116 ? -1.035 1.092 -13.617 1 91.31 116 GLU A C 1
ATOM 931 O O . GLU A 1 116 ? -1.278 1.459 -14.766 1 91.31 116 GLU A O 1
ATOM 936 N N . CYS A 1 117 ? -1.644 0.124 -13.031 1 92.94 117 CYS A N 1
ATOM 937 C CA . CYS A 1 117 ? -2.654 -0.643 -13.75 1 92.94 117 CYS A CA 1
ATOM 938 C C . CYS A 1 117 ? -3.975 0.117 -13.812 1 92.94 117 CYS A C 1
ATOM 940 O O . CYS A 1 117 ? -4.82 -0.165 -14.664 1 92.94 117 CYS A O 1
ATOM 942 N N . MET A 1 118 ? -4.184 1.027 -12.914 1 88.5 118 MET A N 1
ATOM 943 C CA . MET A 1 118 ? -5.438 1.776 -12.867 1 88.5 118 MET A CA 1
ATOM 944 C C . MET A 1 118 ? -5.207 3.242 -13.227 1 88.5 118 MET A C 1
ATOM 946 O O . MET A 1 118 ? -6.109 3.906 -13.742 1 88.5 118 MET A O 1
ATOM 950 N N . ASP A 1 119 ? -4.059 3.752 -12.945 1 81 119 ASP A N 1
ATOM 951 C CA . ASP A 1 119 ? -3.844 5.195 -12.977 1 81 119 ASP A CA 1
ATOM 952 C C . ASP A 1 119 ? -3.363 5.652 -14.352 1 81 119 ASP A C 1
ATOM 954 O O . ASP A 1 119 ? -3.48 6.828 -14.695 1 81 119 ASP A O 1
ATOM 958 N N . PHE A 1 120 ? -2.904 4.754 -15.094 1 78.69 120 PHE A N 1
ATOM 959 C CA . PHE A 1 120 ? -2.363 5.148 -16.391 1 78.69 120 PHE A CA 1
ATOM 960 C C . PHE A 1 120 ? -3.473 5.254 -17.438 1 78.69 120 PHE A C 1
ATOM 962 O O . PHE A 1 120 ? -4.426 4.473 -17.422 1 78.69 120 PHE A O 1
ATOM 969 N N . VAL A 1 121 ? -3.33 6.223 -18.234 1 76.62 121 VAL A N 1
ATOM 970 C CA . VAL A 1 121 ? -4.305 6.469 -19.281 1 76.62 121 VAL A CA 1
ATOM 971 C C . VAL A 1 121 ? -4.254 5.332 -20.312 1 76.62 121 VAL A C 1
ATOM 973 O O . VAL A 1 121 ? -5.293 4.797 -20.703 1 76.62 121 VAL A O 1
ATOM 976 N N . ASP A 1 122 ? -3.076 4.945 -20.641 1 86.56 122 ASP A N 1
ATOM 977 C CA . ASP A 1 122 ? -2.904 3.838 -21.578 1 86.56 122 ASP A CA 1
ATOM 978 C C . ASP A 1 122 ? -2.777 2.508 -20.828 1 86.56 122 ASP A C 1
ATOM 980 O O . ASP A 1 122 ? -2.232 2.455 -19.734 1 86.56 122 ASP A O 1
ATOM 984 N N . GLU A 1 123 ? -3.311 1.518 -21.484 1 88.31 123 GLU A N 1
ATOM 985 C CA . GLU A 1 123 ? -3.148 0.184 -20.906 1 88.31 123 GLU A CA 1
ATOM 986 C C . GLU A 1 123 ? -1.687 -0.251 -20.922 1 88.31 123 GLU A C 1
ATOM 988 O O . GLU A 1 123 ? -1.088 -0.39 -22 1 88.31 123 GLU A O 1
ATOM 993 N N . PRO A 1 124 ? -1.17 -0.48 -19.844 1 93.69 124 PRO A N 1
ATOM 994 C CA . PRO A 1 124 ? 0.265 -0.769 -19.797 1 93.69 124 PRO A CA 1
ATOM 995 C C . PRO A 1 124 ? 0.604 -2.168 -20.297 1 93.69 124 PRO A C 1
ATOM 997 O O . PRO A 1 124 ? 1.751 -2.436 -20.672 1 93.69 124 PRO A O 1
ATOM 1000 N N . CYS A 1 125 ? -0.364 -3.078 -20.297 1 96.38 125 CYS A N 1
ATOM 1001 C CA . CYS A 1 125 ? -0.126 -4.461 -20.703 1 96.38 125 CYS A CA 1
ATOM 1002 C C . CYS A 1 125 ? -1.135 -4.902 -21.766 1 96.38 125 CYS A C 1
ATOM 1004 O O . CYS A 1 125 ? -2.279 -4.445 -21.766 1 96.38 125 CYS A O 1
ATOM 1006 N N . SER A 1 126 ? -0.761 -5.785 -22.656 1 94.69 126 SER A N 1
ATOM 1007 C CA . SER A 1 126 ? -1.667 -6.293 -23.672 1 94.69 126 SER A CA 1
ATOM 1008 C C . SER A 1 126 ? -2.779 -7.137 -23.062 1 94.69 126 SER A C 1
ATOM 1010 O O . SER A 1 126 ? -3.896 -7.172 -23.578 1 94.69 126 SER A O 1
ATOM 1012 N N . HIS A 1 127 ? -2.461 -7.816 -21.906 1 93.19 127 HIS A N 1
ATOM 1013 C CA . HIS A 1 127 ? -3.48 -8.664 -21.297 1 93.19 127 HIS A CA 1
ATOM 1014 C C . HIS A 1 127 ? -3.66 -8.32 -19.812 1 93.19 127 HIS A C 1
ATOM 1016 O O . HIS A 1 127 ? -4.527 -7.523 -19.453 1 93.19 127 HIS A O 1
ATOM 1022 N N . TYR A 1 128 ? -2.688 -8.82 -19 1 94 128 TYR A N 1
ATOM 1023 C CA . TYR A 1 128 ? -2.906 -8.641 -17.562 1 94 128 TYR A CA 1
ATOM 1024 C C . TYR A 1 128 ? -1.852 -7.719 -16.969 1 94 128 TYR A C 1
ATOM 1026 O O . TYR A 1 128 ? -0.652 -7.922 -17.156 1 94 128 TYR A O 1
ATOM 1034 N N . CYS A 1 129 ? -2.33 -6.742 -16.25 1 95.69 129 CYS A N 1
ATOM 1035 C CA . CYS A 1 129 ? -1.476 -5.824 -15.508 1 95.69 129 CYS A CA 1
ATOM 1036 C C . CYS A 1 129 ? -1.5 -6.148 -14.016 1 95.69 129 CYS A C 1
ATOM 1038 O O . CYS A 1 129 ? -2.572 -6.305 -13.43 1 95.69 129 CYS A O 1
ATOM 1040 N N . ASN A 1 130 ? -0.304 -6.312 -13.383 1 95.19 130 ASN A N 1
ATOM 1041 C CA . ASN A 1 130 ? -0.183 -6.594 -11.953 1 95.19 130 ASN A CA 1
ATOM 1042 C C . ASN A 1 130 ? 0.55 -5.477 -11.219 1 95.19 130 ASN A C 1
ATOM 1044 O O . ASN A 1 130 ? 1.755 -5.293 -11.406 1 95.19 130 ASN A O 1
ATOM 1048 N N . ASN A 1 131 ? -0.186 -4.801 -10.445 1 95.44 131 ASN A N 1
ATOM 1049 C CA . ASN A 1 131 ? 0.419 -3.73 -9.656 1 95.44 131 ASN A CA 1
ATOM 1050 C C . ASN A 1 131 ? 1.161 -4.277 -8.445 1 95.44 131 ASN A C 1
ATOM 1052 O O . ASN A 1 131 ? 0.677 -5.191 -7.773 1 95.44 131 ASN A O 1
ATOM 1056 N N . TYR A 1 132 ? 2.35 -3.746 -8.18 1 95.44 132 TYR A N 1
ATOM 1057 C CA . TYR A 1 132 ? 3.064 -3.98 -6.93 1 95.44 132 TYR A CA 1
ATOM 1058 C C . TYR A 1 132 ? 3.727 -2.701 -6.434 1 95.44 132 TYR A C 1
ATOM 1060 O O . TYR A 1 132 ? 3.787 -1.704 -7.156 1 95.44 132 TYR A O 1
ATOM 1068 N N . ILE A 1 133 ? 4.133 -2.705 -5.207 1 94.69 133 ILE A N 1
ATOM 1069 C CA . ILE A 1 133 ? 4.727 -1.515 -4.609 1 94.69 133 ILE A CA 1
ATOM 1070 C C . ILE A 1 133 ? 5.961 -1.1 -5.41 1 94.69 133 ILE A C 1
ATOM 1072 O O . ILE A 1 133 ? 6.953 -1.831 -5.457 1 94.69 133 ILE A O 1
ATOM 1076 N N . GLY A 1 134 ? 5.883 0.09 -6.039 1 90.75 134 GLY A N 1
ATOM 1077 C CA . GLY A 1 134 ? 7.02 0.628 -6.77 1 90.75 134 GLY A CA 1
ATOM 1078 C C . GLY A 1 134 ? 6.957 0.346 -8.258 1 90.75 134 GLY A C 1
ATOM 1079 O O . GLY A 1 134 ? 7.832 0.781 -9.016 1 90.75 134 GLY A O 1
ATOM 1080 N N . GLY A 1 135 ? 5.914 -0.426 -8.664 1 92.56 135 GLY A N 1
ATOM 1081 C CA . GLY A 1 135 ? 5.848 -0.713 -10.086 1 92.56 135 GLY A CA 1
ATOM 1082 C C . GLY A 1 135 ? 4.719 -1.656 -10.453 1 92.56 135 GLY A C 1
ATOM 1083 O O . GLY A 1 135 ? 3.709 -1.728 -9.75 1 92.56 135 GLY A O 1
ATOM 1084 N N . TYR A 1 136 ? 4.887 -2.189 -11.695 1 94.88 136 TYR A N 1
ATOM 1085 C CA . TYR A 1 136 ? 3.93 -3.17 -12.195 1 94.88 136 TYR A CA 1
ATOM 1086 C C . TYR A 1 136 ? 4.613 -4.191 -13.094 1 94.88 136 TYR A C 1
ATOM 1088 O O . TYR A 1 136 ? 5.758 -3.996 -13.516 1 94.88 136 TYR A O 1
ATOM 1096 N N . PHE A 1 137 ? 4.023 -5.254 -13.344 1 96.75 137 PHE A N 1
ATOM 1097 C CA . PHE A 1 137 ? 4.48 -6.223 -14.328 1 96.75 137 PHE A CA 1
ATOM 1098 C C . PHE A 1 137 ? 3.301 -6.805 -15.102 1 96.75 137 PHE A C 1
ATOM 1100 O O . PHE A 1 137 ? 2.162 -6.762 -14.633 1 96.75 137 PHE A O 1
ATOM 1107 N N . CYS A 1 138 ? 3.656 -7.281 -16.297 1 96.94 138 CYS A N 1
ATOM 1108 C CA . CYS A 1 138 ? 2.615 -7.863 -17.125 1 96.94 138 CYS A CA 1
ATOM 1109 C C . CYS A 1 138 ? 2.699 -9.383 -17.125 1 96.94 138 CYS A C 1
ATOM 1111 O O . CYS A 1 138 ? 3.791 -9.953 -17.031 1 96.94 138 CYS A O 1
ATOM 1113 N N . SER A 1 139 ? 1.557 -10 -17.141 1 95.06 139 SER A N 1
ATOM 1114 C CA . SER A 1 139 ? 1.479 -11.453 -17.25 1 95.06 139 SER A CA 1
ATOM 1115 C C . SER A 1 139 ? 0.484 -11.867 -18.328 1 95.06 139 SER A C 1
ATOM 1117 O O . SER A 1 139 ? -0.282 -11.039 -18.828 1 95.06 139 SER A O 1
ATOM 1119 N N . CYS A 1 140 ? 0.583 -13.117 -18.719 1 94.75 140 CYS A N 1
ATOM 1120 C CA . CYS A 1 140 ? -0.188 -13.578 -19.875 1 94.75 140 CYS A CA 1
ATOM 1121 C C . CYS A 1 140 ? -1.107 -14.734 -19.484 1 94.75 140 CYS A C 1
ATOM 1123 O O . CYS A 1 140 ? -0.816 -15.477 -18.531 1 94.75 140 CYS A O 1
ATOM 1125 N N . PRO A 1 141 ? -2.289 -14.859 -20.203 1 90.56 141 PRO A N 1
ATOM 1126 C CA . PRO A 1 141 ? -3.1 -16.062 -20.031 1 90.56 141 PRO A CA 1
ATOM 1127 C C . PRO A 1 141 ? -2.375 -17.344 -20.484 1 90.56 141 PRO A C 1
ATOM 1129 O O . PRO A 1 141 ? -1.313 -17.25 -21.094 1 90.56 141 PRO A O 1
ATOM 1132 N N . PRO A 1 142 ? -3.01 -18.453 -20.047 1 86.75 142 PRO A N 1
ATOM 1133 C CA . PRO A 1 142 ? -2.377 -19.688 -20.5 1 86.75 142 PRO A CA 1
ATOM 1134 C C . PRO A 1 142 ? -2.18 -19.734 -22.016 1 86.75 142 PRO A C 1
ATOM 1136 O O . PRO A 1 142 ? -3.018 -19.234 -22.766 1 86.75 142 PRO A O 1
ATOM 1139 N N . ASP A 1 143 ? -1.1 -20.219 -22.5 1 88.12 143 ASP A N 1
ATOM 1140 C CA . ASP A 1 143 ? -0.753 -20.484 -23.891 1 88.12 143 ASP A CA 1
ATOM 1141 C C . ASP A 1 143 ? -0.236 -19.234 -24.578 1 88.12 143 ASP A C 1
ATOM 1143 O O . ASP A 1 143 ? -0.023 -19.234 -25.797 1 88.12 143 ASP A O 1
ATOM 1147 N N . TYR A 1 144 ? -0.199 -18.156 -23.859 1 91.81 144 TYR A N 1
ATOM 1148 C CA . TYR A 1 144 ? 0.475 -16.969 -24.344 1 91.81 144 TYR A CA 1
ATOM 1149 C C . TYR A 1 144 ? 1.792 -16.734 -23.609 1 91.81 144 TYR A C 1
ATOM 1151 O O . TYR A 1 144 ? 1.956 -17.172 -22.469 1 91.81 144 TYR A O 1
ATOM 1159 N N . PHE A 1 145 ? 2.711 -15.984 -24.312 1 92.19 145 PHE A N 1
ATOM 1160 C CA . PHE A 1 145 ? 4.031 -15.742 -23.75 1 92.19 145 PHE A CA 1
ATOM 1161 C C . PHE A 1 145 ? 4.363 -14.258 -23.75 1 92.19 145 PHE A C 1
ATOM 1163 O O . PHE A 1 145 ? 4.059 -13.555 -24.719 1 92.19 145 PHE A O 1
ATOM 1170 N N . LEU A 1 146 ? 4.977 -13.898 -22.641 1 94.19 146 LEU A N 1
ATOM 1171 C CA . LEU A 1 146 ? 5.363 -12.5 -22.547 1 94.19 146 LEU A CA 1
ATOM 1172 C C . LEU A 1 146 ? 6.566 -12.203 -23.422 1 94.19 146 LEU A C 1
ATOM 1174 O O . LEU A 1 146 ? 7.59 -12.883 -23.344 1 94.19 146 LEU A O 1
ATOM 1178 N N . TYR A 1 147 ? 6.449 -11.18 -24.234 1 96.12 147 TYR A N 1
ATOM 1179 C CA . TYR A 1 147 ? 7.527 -10.82 -25.156 1 96.12 147 TYR A CA 1
ATOM 1180 C C . TYR A 1 147 ? 8.625 -10.047 -24.422 1 96.12 147 TYR A C 1
ATOM 1182 O O . TYR A 1 147 ? 8.5 -9.758 -23.234 1 96.12 147 TYR A O 1
ATOM 1190 N N . GLU A 1 148 ? 9.664 -9.711 -25.109 1 95.5 148 GLU A N 1
ATOM 1191 C CA . GLU A 1 148 ? 10.867 -9.094 -24.547 1 95.5 148 GLU A CA 1
ATOM 1192 C C . GLU A 1 148 ? 10.578 -7.688 -24.031 1 95.5 148 GLU A C 1
ATOM 1194 O O . GLU A 1 148 ? 11.234 -7.215 -23.109 1 95.5 148 GLU A O 1
ATOM 1199 N N . ASP A 1 149 ? 9.594 -7.062 -24.562 1 95.31 149 ASP A N 1
ATOM 1200 C CA . ASP A 1 149 ? 9.25 -5.715 -24.125 1 95.31 149 ASP A CA 1
ATOM 1201 C C . ASP A 1 149 ? 8.594 -5.738 -22.734 1 95.31 149 ASP A C 1
ATOM 1203 O O . ASP A 1 149 ? 8.328 -4.688 -22.156 1 95.31 149 ASP A O 1
ATOM 1207 N N . ASN A 1 150 ? 8.25 -6.91 -22.266 1 95.31 150 ASN A N 1
ATOM 1208 C CA . ASN A 1 150 ? 7.645 -7.148 -20.953 1 95.31 150 ASN A CA 1
ATOM 1209 C C . ASN A 1 150 ? 6.258 -6.516 -20.859 1 95.31 150 ASN A C 1
ATOM 1211 O O . ASN A 1 150 ? 5.781 -6.227 -19.766 1 95.31 150 ASN A O 1
ATOM 1215 N N . LYS A 1 151 ? 5.543 -6.332 -22.062 1 96.19 151 LYS A N 1
ATOM 1216 C CA . LYS A 1 151 ? 4.223 -5.707 -22.047 1 96.19 151 LYS A CA 1
ATOM 1217 C C . LYS A 1 151 ? 3.248 -6.477 -22.938 1 96.19 151 LYS A C 1
ATOM 1219 O O . LYS A 1 151 ? 2.041 -6.473 -22.688 1 96.19 151 LYS A O 1
ATOM 1224 N N . THR A 1 152 ? 3.807 -7.082 -23.891 1 96.62 152 THR A N 1
ATOM 1225 C CA . THR A 1 152 ? 2.971 -7.703 -24.906 1 96.62 152 THR A CA 1
ATOM 1226 C C . THR A 1 152 ? 2.996 -9.227 -24.781 1 96.62 152 THR A C 1
ATOM 1228 O O . THR A 1 152 ? 4.059 -9.82 -24.609 1 96.62 152 THR A O 1
ATOM 1231 N N . CYS A 1 153 ? 1.784 -9.812 -24.859 1 96.06 153 CYS A N 1
ATOM 1232 C CA . CYS A 1 153 ? 1.666 -11.266 -24.891 1 96.06 153 CYS A CA 1
ATOM 1233 C C . CYS A 1 153 ? 1.377 -11.75 -26.312 1 96.06 153 CYS A C 1
ATOM 1235 O O . CYS A 1 153 ? 0.618 -11.117 -27.047 1 96.06 153 CYS A O 1
ATOM 1237 N N . GLY A 1 154 ? 1.95 -12.789 -26.641 1 92.31 154 GLY A N 1
ATOM 1238 C CA . GLY A 1 154 ? 1.685 -13.422 -27.922 1 92.31 154 GLY A CA 1
ATOM 1239 C C . GLY A 1 154 ? 2.045 -14.891 -27.938 1 92.31 154 GLY A C 1
ATOM 1240 O O . GLY A 1 154 ? 2.383 -15.469 -26.906 1 92.31 154 GLY A O 1
ATOM 1241 N N . GLY A 1 155 ? 1.636 -15.539 -29.109 1 82.44 155 GLY A N 1
ATOM 1242 C CA . GLY A 1 155 ? 1.957 -16.953 -29.297 1 82.44 155 GLY A CA 1
ATOM 1243 C C . GLY A 1 155 ? 3.449 -17.219 -29.266 1 82.44 155 GLY A C 1
ATOM 1244 O O . GLY A 1 155 ? 4.258 -16.312 -29.406 1 82.44 155 GLY A O 1
ATOM 1245 N N . LYS A 1 156 ? 3.721 -18.469 -28.828 1 71.56 156 LYS A N 1
ATOM 1246 C CA . LYS A 1 156 ? 5.121 -18.875 -28.859 1 71.56 156 LYS A CA 1
ATOM 1247 C C . LYS A 1 156 ? 5.754 -18.594 -30.219 1 71.56 156 LYS A C 1
ATOM 1249 O O . LYS A 1 156 ? 5.082 -18.672 -31.25 1 71.56 156 LYS A O 1
ATOM 1254 N N . MET B 1 1 ? 8.555 -5.543 -4.934 1 94.38 1 MET B N 1
ATOM 1255 C CA . MET B 1 1 ? 9.125 -6.816 -5.359 1 94.38 1 MET B CA 1
ATOM 1256 C C . MET B 1 1 ? 8.031 -7.785 -5.801 1 94.38 1 MET B C 1
ATOM 1258 O O . MET B 1 1 ? 6.957 -7.824 -5.207 1 94.38 1 MET B O 1
ATOM 1262 N N . TYR B 1 2 ? 8.422 -8.555 -6.844 1 97.25 2 TYR B N 1
ATOM 1263 C CA . TYR B 1 2 ? 7.453 -9.508 -7.375 1 97.25 2 TYR B CA 1
ATOM 1264 C C . TYR B 1 2 ? 8.148 -10.727 -7.973 1 97.25 2 TYR B C 1
ATOM 1266 O O . TYR B 1 2 ? 9.375 -10.742 -8.102 1 97.25 2 TYR B O 1
ATOM 1274 N N . GLY B 1 3 ? 7.32 -11.742 -8.203 1 97.19 3 GLY B N 1
ATOM 1275 C CA . GLY B 1 3 ? 7.871 -12.922 -8.852 1 97.19 3 GLY B CA 1
ATOM 1276 C C . GLY B 1 3 ? 6.809 -13.812 -9.469 1 97.19 3 GLY B C 1
ATOM 1277 O O . GLY B 1 3 ? 5.613 -13.625 -9.227 1 97.19 3 GLY B O 1
ATOM 1278 N N . GLU B 1 4 ? 7.363 -14.719 -10.312 1 96.62 4 GLU B N 1
ATOM 1279 C CA . GLU B 1 4 ? 6.535 -15.695 -11.016 1 96.62 4 GLU B CA 1
ATOM 1280 C C . GLU B 1 4 ? 6.965 -17.125 -10.688 1 96.62 4 GLU B C 1
ATOM 1282 O O . GLU B 1 4 ? 8.164 -17.406 -10.594 1 96.62 4 GLU B O 1
ATOM 1287 N N . ILE B 1 5 ? 5.977 -17.969 -10.531 1 97.94 5 ILE B N 1
ATOM 1288 C CA . ILE B 1 5 ? 6.23 -19.391 -10.305 1 97.94 5 ILE B CA 1
ATOM 1289 C C . ILE B 1 5 ? 5.375 -20.219 -11.258 1 97.94 5 ILE B C 1
ATOM 1291 O O . ILE B 1 5 ? 4.145 -20.141 -11.219 1 97.94 5 ILE B O 1
ATOM 1295 N N . LEU B 1 6 ? 6.027 -21.016 -11.977 1 96.94 6 LEU B N 1
ATOM 1296 C CA . LEU B 1 6 ? 5.336 -21.891 -12.914 1 96.94 6 LEU B CA 1
ATOM 1297 C C . LEU B 1 6 ? 5.664 -23.359 -12.633 1 96.94 6 LEU B C 1
ATOM 1299 O O . LEU B 1 6 ? 6.789 -23.672 -12.25 1 96.94 6 LEU B O 1
ATOM 1303 N N . SER B 1 7 ? 4.641 -24.188 -12.805 1 97.69 7 SER B N 1
ATOM 1304 C CA . SER B 1 7 ? 4.934 -25.609 -12.711 1 97.69 7 SER B CA 1
ATOM 1305 C C . SER B 1 7 ? 5.902 -26.047 -13.797 1 97.69 7 SER B C 1
ATOM 1307 O O . SER B 1 7 ? 6.016 -25.406 -14.844 1 97.69 7 SER B O 1
ATOM 1309 N N . PRO B 1 8 ? 6.598 -27.156 -13.516 1 96.44 8 PRO B N 1
ATOM 1310 C CA . PRO B 1 8 ? 7.504 -27.656 -14.555 1 96.44 8 PRO B CA 1
ATOM 1311 C C . PRO B 1 8 ? 6.805 -27.891 -15.891 1 96.44 8 PRO B C 1
ATOM 1313 O O . PRO B 1 8 ? 5.75 -28.531 -15.938 1 96.44 8 PRO B O 1
ATOM 1316 N N . ASN B 1 9 ? 7.324 -27.312 -17.016 1 94.06 9 ASN B N 1
ATOM 1317 C CA . ASN B 1 9 ? 6.867 -27.5 -18.391 1 94.06 9 ASN B CA 1
ATOM 1318 C C . ASN B 1 9 ? 5.625 -26.656 -18.688 1 94.06 9 ASN B C 1
ATOM 1320 O O . ASN B 1 9 ? 5.078 -26.719 -19.797 1 94.06 9 ASN B O 1
ATOM 1324 N N . TYR B 1 10 ? 5.188 -25.906 -17.812 1 93.94 10 TYR B N 1
ATOM 1325 C CA . TYR B 1 10 ? 4.016 -25.078 -18.062 1 93.94 10 TYR B CA 1
ATOM 1326 C C . TYR B 1 10 ? 4.156 -24.312 -19.391 1 93.94 10 TYR B C 1
ATOM 1328 O O . TYR B 1 10 ? 5.223 -23.766 -19.672 1 93.94 10 TYR B O 1
ATOM 1336 N N . PRO B 1 11 ? 3.207 -24.219 -20.141 1 92.25 11 PRO B N 1
ATOM 1337 C CA . PRO B 1 11 ? 1.816 -24.641 -19.953 1 92.25 11 PRO B CA 1
ATOM 1338 C C . PRO B 1 11 ? 1.553 -26.062 -20.453 1 92.25 11 PRO B C 1
ATOM 1340 O O . PRO B 1 11 ? 0.396 -26.453 -20.609 1 92.25 11 PRO B O 1
ATOM 1343 N N . GLN B 1 12 ? 2.633 -26.688 -20.75 1 91.5 12 GLN B N 1
ATOM 1344 C CA . GLN B 1 12 ? 2.477 -28.109 -21.062 1 91.5 12 GLN B CA 1
ATOM 1345 C C . GLN B 1 12 ? 2.273 -28.922 -19.797 1 91.5 12 GLN B C 1
ATOM 1347 O O . GLN B 1 12 ? 2.467 -28.422 -18.688 1 91.5 12 GLN B O 1
ATOM 1352 N N . GLY B 1 13 ? 1.933 -30.125 -19.953 1 93.56 13 GLY B N 1
ATOM 1353 C CA . GLY B 1 13 ? 1.723 -30.984 -18.797 1 93.56 13 GLY B CA 1
ATOM 1354 C C . GLY B 1 13 ? 2.969 -31.188 -17.969 1 93.56 13 GLY B C 1
ATOM 1355 O O . GLY B 1 13 ? 4.074 -31.312 -18.5 1 93.56 13 GLY B O 1
ATOM 1356 N N . TYR B 1 14 ? 2.777 -31.172 -16.609 1 96.38 14 TYR B N 1
ATOM 1357 C CA . TYR B 1 14 ? 3.912 -31.375 -15.719 1 96.38 14 TYR B CA 1
ATOM 1358 C C . TYR B 1 14 ? 4.277 -32.844 -15.633 1 96.38 14 TYR B C 1
ATOM 1360 O O . TYR B 1 14 ? 3.416 -33.719 -15.797 1 96.38 14 TYR B O 1
ATOM 1368 N N . PRO B 1 15 ? 5.594 -33.125 -15.391 1 95.44 15 PRO B N 1
ATOM 1369 C CA . PRO B 1 15 ? 6.027 -34.531 -15.352 1 95.44 15 PRO B CA 1
ATOM 1370 C C . PRO B 1 15 ? 5.609 -35.25 -14.07 1 95.44 15 PRO B C 1
ATOM 1372 O O . PRO B 1 15 ? 5.133 -34.594 -13.133 1 95.44 15 PRO B O 1
ATOM 1375 N N . ASN B 1 16 ? 5.707 -36.594 -14.047 1 95 16 ASN B N 1
ATOM 1376 C CA . ASN B 1 16 ? 5.496 -37.406 -12.852 1 95 16 ASN B CA 1
ATOM 1377 C C . ASN B 1 16 ? 6.711 -37.375 -11.93 1 95 16 ASN B C 1
ATOM 1379 O O . ASN B 1 16 ? 7.816 -37.031 -12.367 1 95 16 ASN B O 1
ATOM 1383 N N . ASP B 1 17 ? 6.445 -37.688 -10.672 1 95.81 17 ASP B N 1
ATOM 1384 C CA . ASP B 1 17 ? 7.488 -37.875 -9.672 1 95.81 17 ASP B CA 1
ATOM 1385 C C . ASP B 1 17 ? 8.336 -36.594 -9.516 1 95.81 17 ASP B C 1
ATOM 1387 O O . ASP B 1 17 ? 9.57 -36.688 -9.547 1 95.81 17 ASP B O 1
ATOM 1391 N N . VAL B 1 18 ? 7.688 -35.5 -9.477 1 96.75 18 VAL B N 1
ATOM 1392 C CA . VAL B 1 18 ? 8.367 -34.219 -9.281 1 96.75 18 VAL B CA 1
ATOM 1393 C C . VAL B 1 18 ? 8.227 -33.781 -7.824 1 96.75 18 VAL B C 1
ATOM 1395 O O . VAL B 1 18 ? 7.176 -33.969 -7.211 1 96.75 18 VAL B O 1
ATOM 1398 N N . ASN B 1 19 ? 9.297 -33.344 -7.242 1 97.75 19 ASN B N 1
ATOM 1399 C CA . ASN B 1 19 ? 9.344 -32.656 -5.961 1 97.75 19 ASN B CA 1
ATOM 1400 C C . ASN B 1 19 ? 10.148 -31.359 -6.047 1 97.75 19 ASN B C 1
ATOM 1402 O O . ASN B 1 19 ? 11.383 -31.391 -6.031 1 97.75 19 ASN B O 1
ATOM 1406 N N . LYS B 1 20 ? 9.453 -30.281 -6.215 1 98.12 20 LYS B N 1
ATOM 1407 C CA . LYS B 1 20 ? 10.102 -28.984 -6.379 1 98.12 20 LYS B CA 1
ATOM 1408 C C . LYS B 1 20 ? 9.633 -28 -5.316 1 98.12 20 LYS B C 1
ATOM 1410 O O . LYS B 1 20 ? 8.445 -27.906 -5.016 1 98.12 20 LYS B O 1
ATOM 1415 N N . THR B 1 21 ? 10.609 -27.25 -4.762 1 98 21 THR B N 1
ATOM 1416 C CA . THR B 1 21 ? 10.312 -26.281 -3.713 1 98 21 THR B CA 1
ATOM 1417 C C . THR B 1 21 ? 10.82 -24.891 -4.094 1 98 21 THR B C 1
ATOM 1419 O O . THR B 1 21 ? 11.93 -24.75 -4.613 1 98 21 THR B O 1
ATOM 1422 N N . TRP B 1 22 ? 9.977 -23.891 -3.957 1 98.44 22 TRP B N 1
ATOM 1423 C CA . TRP B 1 22 ? 10.352 -22.484 -4.109 1 98.44 22 TRP B CA 1
ATOM 1424 C C . TRP B 1 22 ? 10.352 -21.766 -2.764 1 98.44 22 TRP B C 1
ATOM 1426 O O . TRP B 1 22 ? 9.344 -21.781 -2.049 1 98.44 22 TRP B O 1
ATOM 1436 N N . GLU B 1 23 ? 11.461 -21.203 -2.449 1 97.69 23 GLU B N 1
ATOM 1437 C CA . GLU B 1 23 ? 11.547 -20.344 -1.265 1 97.69 23 GLU B CA 1
ATOM 1438 C C . GLU B 1 23 ? 11.422 -18.875 -1.632 1 97.69 23 GLU B C 1
ATOM 1440 O O . GLU B 1 23 ? 12.336 -18.297 -2.23 1 97.69 23 GLU B O 1
ATOM 1445 N N . ILE B 1 24 ? 10.312 -18.312 -1.262 1 97.88 24 ILE B N 1
ATOM 1446 C CA . ILE B 1 24 ? 10.023 -16.922 -1.598 1 97.88 24 ILE B CA 1
ATOM 1447 C C . ILE B 1 24 ? 10.391 -16.016 -0.423 1 97.88 24 ILE B C 1
ATOM 1449 O O . ILE B 1 24 ? 10 -16.281 0.717 1 97.88 24 ILE B O 1
ATOM 1453 N N . GLN B 1 25 ? 11.156 -15.016 -0.686 1 97.56 25 GLN B N 1
ATOM 1454 C CA . GLN B 1 25 ? 11.523 -14.039 0.333 1 97.56 25 GLN B CA 1
ATOM 1455 C C . GLN B 1 25 ? 11.406 -12.617 -0.202 1 97.56 25 GLN B C 1
ATOM 1457 O O . GLN B 1 25 ? 11.945 -12.297 -1.261 1 97.56 25 GLN B O 1
ATOM 1462 N N . VAL B 1 26 ? 10.633 -11.805 0.504 1 97.06 26 VAL B N 1
ATOM 1463 C CA . VAL B 1 26 ? 10.531 -10.383 0.199 1 97.06 26 VAL B CA 1
ATOM 1464 C C . VAL B 1 26 ? 11.227 -9.562 1.289 1 97.06 26 VAL B C 1
ATOM 1466 O O . VAL B 1 26 ? 11.68 -10.117 2.293 1 97.06 26 VAL 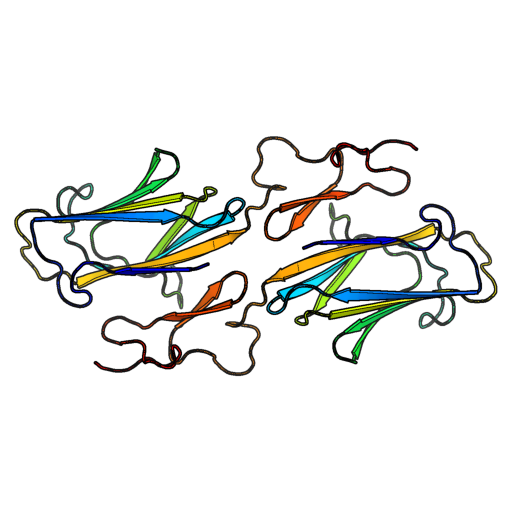B O 1
ATOM 1469 N N . PRO B 1 27 ? 11.391 -8.266 1.103 1 93.88 27 PRO B N 1
ATOM 1470 C CA . PRO B 1 27 ? 12.102 -7.469 2.105 1 93.88 27 PRO B CA 1
ATOM 1471 C C . PRO B 1 27 ? 11.406 -7.48 3.467 1 93.88 27 PRO B C 1
ATOM 1473 O O . PRO B 1 27 ? 10.188 -7.633 3.541 1 93.88 27 PRO B O 1
ATOM 1476 N N . SER B 1 28 ? 12.25 -7.348 4.465 1 90.25 28 SER B N 1
ATOM 1477 C CA . SER B 1 28 ? 11.711 -7.254 5.816 1 90.25 28 SER B CA 1
ATOM 1478 C C . SER B 1 28 ? 10.703 -6.109 5.934 1 90.25 28 SER B C 1
ATOM 1480 O O . SER B 1 28 ? 10.906 -5.039 5.355 1 90.25 28 SER B O 1
ATOM 1482 N N . GLY B 1 29 ? 9.664 -6.316 6.688 1 86.31 29 GLY B N 1
ATOM 1483 C CA . GLY B 1 29 ? 8.641 -5.301 6.867 1 86.31 29 GLY B CA 1
ATOM 1484 C C . GLY B 1 29 ? 7.48 -5.445 5.895 1 86.31 29 GLY B C 1
ATOM 1485 O O . GLY B 1 29 ? 6.52 -4.676 5.945 1 86.31 29 GLY B O 1
ATOM 1486 N N . TYR B 1 30 ? 7.633 -6.41 5.027 1 94.88 30 TYR B N 1
ATOM 1487 C CA . TYR B 1 30 ? 6.586 -6.66 4.043 1 94.88 30 TYR B CA 1
ATOM 1488 C C . TYR B 1 30 ? 5.969 -8.039 4.238 1 94.88 30 TYR B C 1
ATOM 1490 O O . TYR B 1 30 ? 6.594 -8.93 4.824 1 94.88 30 TYR B O 1
ATOM 1498 N N . GLY B 1 31 ? 4.746 -8.117 3.812 1 95.44 31 GLY B N 1
ATOM 1499 C CA . GLY B 1 31 ? 4.109 -9.414 3.646 1 95.44 31 GLY B CA 1
ATOM 1500 C C . GLY B 1 31 ? 4.117 -9.906 2.211 1 95.44 31 GLY B C 1
ATOM 1501 O O . GLY B 1 31 ? 4.73 -9.281 1.341 1 95.44 31 GLY B O 1
ATOM 1502 N N . ILE B 1 32 ? 3.455 -11.055 2.012 1 97.25 32 ILE B N 1
ATOM 1503 C CA . ILE B 1 32 ? 3.449 -11.641 0.678 1 97.25 32 ILE B CA 1
ATOM 1504 C C . ILE B 1 32 ? 2.012 -11.891 0.231 1 97.25 32 ILE B C 1
ATOM 1506 O O . ILE B 1 32 ? 1.205 -12.438 0.988 1 97.25 32 ILE B O 1
ATOM 1510 N N . HIS B 1 33 ? 1.682 -11.406 -0.892 1 98.12 33 HIS B N 1
ATOM 1511 C CA . HIS B 1 33 ? 0.471 -11.805 -1.6 1 98.12 33 HIS B CA 1
ATOM 1512 C C . HIS B 1 33 ? 0.79 -12.797 -2.717 1 98.12 33 HIS B C 1
ATOM 1514 O O . HIS B 1 33 ? 1.433 -12.438 -3.705 1 98.12 33 HIS B O 1
ATOM 1520 N N . LEU B 1 34 ? 0.454 -14.016 -2.525 1 98.62 34 LEU B N 1
ATOM 1521 C CA . LEU B 1 34 ? 0.602 -15.078 -3.518 1 98.62 34 LEU B CA 1
ATOM 1522 C C . LEU B 1 34 ? -0.729 -15.375 -4.199 1 98.62 34 LEU B C 1
ATOM 1524 O O . LEU B 1 34 ? -1.749 -15.555 -3.529 1 98.62 34 LEU B O 1
ATOM 1528 N N . TYR B 1 35 ? -0.655 -15.391 -5.52 1 98.25 35 TYR B N 1
ATOM 1529 C CA . TYR B 1 35 ? -1.922 -15.664 -6.184 1 98.25 35 TYR B CA 1
ATOM 1530 C C . TYR B 1 35 ? -1.705 -16.5 -7.441 1 98.25 35 TYR B C 1
ATOM 1532 O O . TYR B 1 35 ? -0.69 -16.344 -8.125 1 98.25 35 TYR B O 1
ATOM 1540 N N . PHE B 1 36 ? -2.695 -17.391 -7.668 1 98.25 36 PHE B N 1
ATOM 1541 C CA . PHE B 1 36 ? -2.668 -18.266 -8.828 1 98.25 36 PHE B CA 1
ATOM 1542 C C . PHE B 1 36 ? -3.617 -17.781 -9.914 1 98.25 36 PHE B C 1
ATOM 1544 O O . PHE B 1 36 ? -4.754 -17.406 -9.625 1 98.25 36 PHE B O 1
ATOM 1551 N N . THR B 1 37 ? -3.1 -17.781 -11.102 1 96.69 37 THR B N 1
ATOM 1552 C CA . THR B 1 37 ? -3.957 -17.406 -12.227 1 96.69 37 THR B CA 1
ATOM 1553 C C . THR B 1 37 ? -4.363 -18.641 -13.023 1 96.69 37 THR B C 1
ATOM 1555 O O . THR B 1 37 ? -5.254 -18.562 -13.875 1 96.69 37 THR B O 1
ATOM 1558 N N . HIS B 1 38 ? -3.723 -19.703 -12.797 1 96.5 38 HIS B N 1
ATOM 1559 C CA . HIS B 1 38 ? -4.031 -20.984 -13.398 1 96.5 38 HIS B CA 1
ATOM 1560 C C . HIS B 1 38 ? -3.73 -22.125 -12.438 1 96.5 38 HIS B C 1
ATOM 1562 O O . HIS B 1 38 ? -2.709 -22.125 -11.75 1 96.5 38 HIS B O 1
ATOM 1568 N N . LEU B 1 39 ? -4.629 -23.031 -12.359 1 97.69 39 LEU B N 1
ATOM 1569 C CA . LEU B 1 39 ? -4.438 -24.219 -11.547 1 97.69 39 LEU B CA 1
ATOM 1570 C C . LEU B 1 39 ? -5.168 -25.422 -12.148 1 97.69 39 LEU B C 1
ATOM 1572 O O . LEU B 1 39 ? -6.398 -25.422 -12.25 1 97.69 39 LEU B O 1
ATOM 1576 N N . ASP B 1 40 ? -4.445 -26.359 -12.555 1 97.12 40 ASP B N 1
ATOM 1577 C CA . ASP B 1 40 ? -4.953 -27.578 -13.164 1 97.12 40 ASP B CA 1
ATOM 1578 C C . ASP B 1 40 ? -4.078 -28.781 -12.797 1 97.12 40 ASP B C 1
ATOM 1580 O O . ASP B 1 40 ? -3.176 -29.156 -13.547 1 97.12 40 ASP B O 1
ATOM 1584 N N . LEU B 1 41 ? -4.414 -29.391 -11.641 1 97.31 41 LEU B N 1
ATOM 1585 C CA . LEU B 1 41 ? -3.686 -30.547 -11.141 1 97.31 41 LEU B CA 1
ATOM 1586 C C . LEU B 1 41 ? -4.598 -31.766 -11.047 1 97.31 41 LEU B C 1
ATOM 1588 O O . LEU B 1 41 ? -5.824 -31.625 -11.023 1 97.31 41 LEU B O 1
ATOM 1592 N N . GLU B 1 42 ? -3.986 -32.938 -11.008 1 96.62 42 GLU B N 1
ATOM 1593 C CA . GLU B 1 42 ? -4.781 -34.156 -10.836 1 96.62 42 GLU B CA 1
ATOM 1594 C C . GLU B 1 42 ? -5.629 -34.062 -9.57 1 96.62 42 GLU B C 1
ATOM 1596 O O . GLU B 1 42 ? -5.098 -33.938 -8.469 1 96.62 42 GLU B O 1
ATOM 1601 N N . PRO B 1 43 ? -6.941 -34.188 -9.727 1 95.62 43 PRO B N 1
ATOM 1602 C CA . PRO B 1 43 ? -7.797 -34.156 -8.539 1 95.62 43 PRO B CA 1
ATOM 1603 C C . PRO B 1 43 ? -7.699 -35.406 -7.695 1 95.62 43 PRO B C 1
ATOM 1605 O O . PRO B 1 43 ? -7.484 -36.5 -8.234 1 95.62 43 PRO B O 1
ATOM 1608 N N . SER B 1 44 ? -7.793 -35.219 -6.434 1 94.69 44 SER B N 1
ATOM 1609 C CA . SER B 1 44 ? -7.867 -36.344 -5.5 1 94.69 44 SER B CA 1
ATOM 1610 C C . SER B 1 44 ? -8.469 -35.906 -4.168 1 94.69 44 SER B C 1
ATOM 1612 O O . SER B 1 44 ? -8.469 -34.719 -3.83 1 94.69 44 SER B O 1
ATOM 1614 N N . GLN B 1 45 ? -9.023 -36.906 -3.486 1 94.5 45 GLN B N 1
ATOM 1615 C CA . GLN B 1 45 ? -9.508 -36.594 -2.146 1 94.5 45 GLN B CA 1
ATOM 1616 C C . GLN B 1 45 ? -8.375 -36.156 -1.231 1 94.5 45 GLN B C 1
ATOM 1618 O O . GLN B 1 45 ? -7.328 -36.812 -1.172 1 94.5 45 GLN B O 1
ATOM 1623 N N . ASP B 1 46 ? -8.453 -35 -0.622 1 94.81 46 ASP B N 1
ATOM 1624 C CA . ASP B 1 46 ? -7.5 -34.406 0.326 1 94.81 46 ASP B CA 1
ATOM 1625 C C . ASP B 1 46 ? -6.156 -34.156 -0.344 1 94.81 46 ASP B C 1
ATOM 1627 O O . ASP B 1 46 ? -5.117 -34.156 0.319 1 94.81 46 ASP B O 1
ATOM 1631 N N . CYS B 1 47 ? -6.223 -34.094 -1.662 1 96.5 47 CYS B N 1
ATOM 1632 C CA . CYS B 1 47 ? -5.02 -33.781 -2.434 1 96.5 47 CYS B CA 1
ATOM 1633 C C . CYS B 1 47 ? -3.904 -34.781 -2.102 1 96.5 47 CYS B C 1
ATOM 1635 O O . CYS B 1 47 ? -2.777 -34.375 -1.814 1 96.5 47 CYS B O 1
ATOM 1637 N N . GLU B 1 48 ? -4.176 -36.062 -2.266 1 94.56 48 GLU B N 1
ATOM 1638 C CA . GLU B 1 48 ? -3.256 -37.125 -1.885 1 94.56 48 GLU B CA 1
ATOM 1639 C C . GLU B 1 48 ? -2.289 -37.469 -3.02 1 94.56 48 GLU B C 1
ATOM 1641 O O . GLU B 1 48 ? -1.241 -38.062 -2.795 1 94.56 48 GLU B O 1
ATOM 1646 N N . TYR B 1 49 ? -2.627 -37.125 -4.234 1 95.12 49 TYR B N 1
ATOM 1647 C CA . TYR B 1 49 ? -1.786 -37.438 -5.387 1 95.12 49 TYR B CA 1
ATOM 1648 C C . TYR B 1 49 ? -0.902 -36.25 -5.742 1 95.12 49 TYR B C 1
ATOM 1650 O O . TYR B 1 49 ? 0.138 -36.031 -5.117 1 95.12 49 TYR B O 1
ATOM 1658 N N . ASP B 1 50 ? -1.311 -35.406 -6.699 1 97.44 50 ASP B N 1
ATOM 1659 C CA . ASP B 1 50 ? -0.562 -34.219 -7.039 1 97.44 50 ASP B CA 1
ATOM 1660 C C . ASP B 1 50 ? -1.076 -33 -6.262 1 97.44 50 ASP B C 1
ATOM 1662 O O . ASP B 1 50 ? -2.285 -32.844 -6.082 1 97.44 50 ASP B O 1
ATOM 1666 N N . PHE B 1 51 ? -0.057 -32.219 -5.766 1 98.25 51 PHE B N 1
ATOM 1667 C CA . PHE B 1 51 ? -0.532 -31.062 -5.004 1 98.25 51 PHE B CA 1
ATOM 1668 C C . PHE B 1 51 ? 0.515 -29.953 -4.988 1 98.25 51 PHE B C 1
ATOM 1670 O O . PHE B 1 51 ? 1.686 -30.188 -5.289 1 98.25 51 PHE B O 1
ATOM 1677 N N . VAL B 1 52 ? 0.021 -28.781 -4.703 1 98.62 52 VAL B N 1
ATOM 1678 C CA . VAL B 1 52 ? 0.84 -27.641 -4.309 1 98.62 52 VAL B CA 1
ATOM 1679 C C . VAL B 1 52 ? 0.59 -27.297 -2.84 1 98.62 52 VAL B C 1
ATOM 1681 O O . VAL B 1 52 ? -0.559 -27.172 -2.416 1 98.62 52 VAL B O 1
ATOM 1684 N N . LYS B 1 53 ? 1.623 -27.234 -2.088 1 98.44 53 LYS B N 1
ATOM 1685 C CA . LYS B 1 53 ? 1.524 -26.922 -0.667 1 98.44 53 LYS B CA 1
ATOM 1686 C C . LYS B 1 53 ? 2.176 -25.578 -0.356 1 98.44 53 LYS B C 1
ATOM 1688 O O . LYS B 1 53 ? 3.293 -25.297 -0.802 1 98.44 53 LYS B O 1
ATOM 1693 N N . ILE B 1 54 ? 1.453 -24.75 0.357 1 98.69 54 ILE B N 1
ATOM 1694 C CA . ILE B 1 54 ? 1.943 -23.438 0.733 1 98.69 54 ILE B CA 1
ATOM 1695 C C . ILE B 1 54 ? 2.197 -23.391 2.238 1 98.69 54 ILE B C 1
ATOM 1697 O O . ILE B 1 54 ? 1.295 -23.656 3.035 1 98.69 54 ILE B O 1
ATOM 1701 N N . LEU B 1 55 ? 3.414 -23.062 2.562 1 98.19 55 LEU B N 1
ATOM 1702 C CA . LEU B 1 55 ? 3.82 -22.984 3.963 1 98.19 55 LEU B CA 1
ATOM 1703 C C . LEU B 1 55 ? 4.312 -21.578 4.305 1 98.19 55 LEU B C 1
ATOM 1705 O O . LEU B 1 55 ? 5.039 -20.969 3.523 1 98.19 55 LEU B O 1
ATOM 1709 N N . SER B 1 56 ? 3.861 -21.078 5.398 1 96 56 SER B N 1
ATOM 1710 C CA . SER B 1 56 ? 4.328 -19.797 5.918 1 96 56 SER B CA 1
ATOM 1711 C C . SER B 1 56 ? 4.426 -19.828 7.438 1 96 56 SER B C 1
ATOM 1713 O O . SER B 1 56 ? 3.49 -20.25 8.117 1 96 56 SER B O 1
ATOM 1715 N N . GLY B 1 57 ? 5.574 -19.344 7.977 1 87.81 57 GLY B N 1
ATOM 1716 C CA . GLY B 1 57 ? 5.738 -19.297 9.422 1 87.81 57 GLY B CA 1
ATOM 1717 C C . GLY B 1 57 ? 5.645 -20.672 10.07 1 87.81 57 GLY B C 1
ATOM 1718 O O . GLY B 1 57 ? 5.16 -20.781 11.203 1 87.81 57 GLY B O 1
ATOM 1719 N N . GLY B 1 58 ? 5.883 -21.734 9.359 1 86.44 58 GLY B N 1
ATOM 1720 C CA . GLY B 1 58 ? 5.832 -23.078 9.898 1 86.44 58 GLY B CA 1
ATOM 1721 C C . GLY B 1 58 ? 4.453 -23.703 9.805 1 86.44 58 GLY B C 1
ATOM 1722 O O . GLY B 1 58 ? 4.254 -24.844 10.219 1 86.44 58 GLY B O 1
ATOM 1723 N N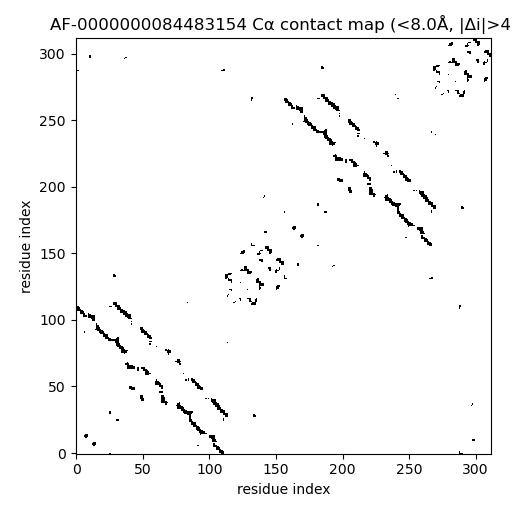 . TYR B 1 59 ? 3.506 -22.938 9.273 1 94.94 59 TYR B N 1
ATOM 1724 C CA . TYR B 1 59 ? 2.143 -23.438 9.164 1 94.94 59 TYR B CA 1
ATOM 1725 C C . TYR B 1 59 ? 1.748 -23.641 7.707 1 94.94 59 TYR B C 1
ATOM 1727 O O . TYR B 1 59 ? 2.236 -22.938 6.82 1 94.94 59 TYR B O 1
ATOM 1735 N N . VAL B 1 60 ? 0.826 -24.656 7.516 1 97 60 VAL B N 1
ATOM 1736 C CA . VAL B 1 60 ? 0.302 -24.906 6.176 1 97 60 VAL B CA 1
ATOM 1737 C C . VAL B 1 60 ? -0.817 -23.922 5.863 1 97 60 VAL B C 1
ATOM 1739 O O . VAL B 1 60 ? -1.898 -23.984 6.453 1 97 60 VAL B O 1
ATOM 1742 N N . GLU B 1 61 ? -0.548 -23.047 4.949 1 97.44 61 GLU B N 1
ATOM 1743 C CA . GLU B 1 61 ? -1.564 -22.078 4.539 1 97.44 61 GLU B CA 1
ATOM 1744 C C . GLU B 1 61 ? -2.609 -22.734 3.639 1 97.44 61 GLU B C 1
ATOM 1746 O O . GLU B 1 61 ? -3.764 -22.312 3.605 1 97.44 61 GLU B O 1
ATOM 1751 N N . GLY B 1 62 ? -2.117 -23.703 2.861 1 97.81 62 GLY B N 1
ATOM 1752 C CA . GLY B 1 62 ? -3.047 -24.391 1.978 1 97.81 62 GLY B CA 1
ATOM 1753 C C . GLY B 1 62 ? -2.404 -25.516 1.19 1 97.81 62 GLY B C 1
ATOM 1754 O O . GLY B 1 62 ? -1.186 -25.531 1.008 1 97.81 62 GLY B O 1
ATOM 1755 N N . VAL B 1 63 ? -3.213 -26.484 0.827 1 98.44 63 VAL B N 1
ATOM 1756 C CA . VAL B 1 63 ? -2.854 -27.547 -0.1 1 98.44 63 VAL B CA 1
ATOM 1757 C C . VAL B 1 63 ? -3.83 -27.562 -1.273 1 98.44 63 VAL B C 1
ATOM 1759 O O . VAL B 1 63 ? -5.043 -27.656 -1.078 1 98.44 63 VAL B O 1
ATOM 1762 N N . LEU B 1 64 ? -3.264 -27.453 -2.455 1 98.5 64 LEU B N 1
ATOM 1763 C CA . LEU B 1 64 ? -4.125 -27.266 -3.617 1 98.5 64 LEU B CA 1
ATOM 1764 C C . LEU B 1 64 ? -3.996 -28.438 -4.586 1 98.5 64 LEU B C 1
ATOM 1766 O O . LEU B 1 64 ? -2.898 -28.953 -4.797 1 98.5 64 LEU B O 1
ATOM 1770 N N . CYS B 1 65 ? -5.051 -28.844 -5.168 1 98.06 65 CYS B N 1
ATOM 1771 C CA . CYS B 1 65 ? -5.125 -29.797 -6.266 1 98.06 65 CYS B CA 1
ATOM 1772 C C . CYS B 1 65 ? -6.367 -29.562 -7.113 1 98.06 65 CYS B C 1
ATOM 1774 O O . CYS B 1 65 ? -7.137 -28.641 -6.852 1 98.06 65 CYS B O 1
ATOM 1776 N N . GLY B 1 66 ? -6.477 -30.25 -8.203 1 97.12 66 GLY B N 1
ATOM 1777 C CA . GLY B 1 66 ? -7.633 -30.109 -9.07 1 97.12 66 GLY B CA 1
ATOM 1778 C C . GLY B 1 66 ? -7.605 -28.844 -9.906 1 97.12 66 GLY B C 1
ATOM 1779 O O . GLY B 1 66 ? -6.578 -28.172 -9.992 1 97.12 66 GLY B O 1
ATOM 1780 N N . GLN B 1 67 ? -8.68 -28.609 -10.594 1 96.38 67 GLN B N 1
ATOM 1781 C CA . GLN B 1 67 ? -8.844 -27.422 -11.398 1 96.38 67 GLN B CA 1
ATOM 1782 C C . GLN B 1 67 ? -9.656 -26.359 -10.656 1 96.38 67 GLN B C 1
ATOM 1784 O O . GLN B 1 67 ? -10.695 -26.672 -10.07 1 96.38 67 GLN B O 1
ATOM 1789 N N . LYS B 1 68 ? -9.109 -25.172 -10.617 1 95.5 68 LYS B N 1
ATOM 1790 C CA . LYS B 1 68 ? -9.805 -24.078 -9.945 1 95.5 68 LYS B CA 1
ATOM 1791 C C . LYS B 1 68 ? -10.211 -23 -10.938 1 95.5 68 LYS B C 1
ATOM 1793 O O . LYS B 1 68 ? -9.516 -22.766 -11.93 1 95.5 68 LYS B O 1
ATOM 1798 N N . LYS B 1 69 ? -11.312 -22.344 -10.664 1 92.81 69 LYS B N 1
ATOM 1799 C CA . LYS B 1 69 ? -11.82 -21.234 -11.461 1 92.81 69 LYS B CA 1
ATOM 1800 C C . LYS B 1 69 ? -11.859 -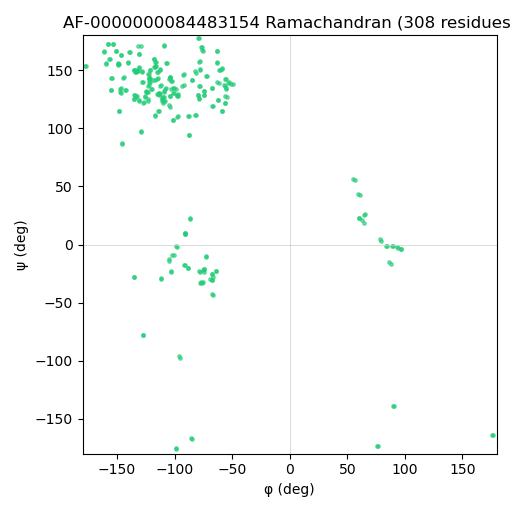19.938 -10.648 1 92.81 69 LYS B C 1
ATOM 1802 O O . LYS B 1 69 ? -11.891 -19.969 -9.414 1 92.81 69 LYS B O 1
ATOM 1807 N N . PRO B 1 70 ? -11.766 -18.797 -11.406 1 92.38 70 PRO B N 1
ATOM 1808 C CA . PRO B 1 70 ? -11.836 -17.531 -10.664 1 92.38 70 PRO B CA 1
ATOM 1809 C C . PRO B 1 70 ? -13.117 -17.406 -9.844 1 92.38 70 PRO B C 1
ATOM 1811 O O . PRO B 1 70 ? -14.188 -17.797 -10.305 1 92.38 70 PRO B O 1
ATOM 1814 N N . ARG B 1 71 ? -12.969 -16.922 -8.641 1 86.06 71 ARG B N 1
ATOM 1815 C CA . ARG B 1 71 ? -14.125 -16.766 -7.754 1 86.06 71 ARG B CA 1
ATOM 1816 C C . ARG B 1 71 ? -14.938 -15.523 -8.117 1 86.06 71 ARG B C 1
ATOM 1818 O O . ARG B 1 71 ? -16.156 -15.516 -7.984 1 86.06 71 ARG B O 1
ATOM 1825 N N . ALA B 1 72 ? -14.289 -14.453 -8.602 1 85.44 72 ALA B N 1
ATOM 1826 C CA . ALA B 1 72 ? -14.992 -13.211 -8.914 1 85.44 72 ALA B CA 1
ATOM 1827 C C . ALA B 1 72 ? -15.008 -12.953 -10.414 1 85.44 72 ALA B C 1
ATOM 1829 O O . ALA B 1 72 ? -14.008 -13.172 -11.102 1 85.44 72 ALA B O 1
ATOM 1830 N N . PRO B 1 73 ? -16.281 -12.5 -10.828 1 85.5 73 PRO B N 1
ATOM 1831 C CA . PRO B 1 73 ? -16.344 -12.188 -12.258 1 85.5 73 PRO B CA 1
ATOM 1832 C C . PRO B 1 73 ? -15.289 -11.172 -12.688 1 85.5 73 PRO B C 1
ATOM 1834 O O . PRO B 1 73 ? -15.055 -10.188 -11.977 1 85.5 73 PRO B O 1
ATOM 1837 N N . GLY B 1 74 ? -14.688 -11.469 -13.727 1 84.31 74 GLY B N 1
ATOM 1838 C CA . GLY B 1 74 ? -13.703 -10.547 -14.266 1 84.31 74 GLY B CA 1
ATOM 1839 C C . GLY B 1 74 ? -12.32 -10.734 -13.672 1 84.31 74 GLY B C 1
ATOM 1840 O O . GLY B 1 74 ? -11.344 -10.164 -14.164 1 84.31 74 GLY B O 1
ATOM 1841 N N . SER B 1 75 ? -12.328 -11.5 -12.531 1 87.44 75 SER B N 1
ATOM 1842 C CA . SER B 1 75 ? -11.023 -11.742 -11.922 1 87.44 75 SER B CA 1
ATOM 1843 C C . SER B 1 75 ? -10.297 -12.891 -12.609 1 87.44 75 SER B C 1
ATOM 1845 O O . SER B 1 75 ? -10.938 -13.805 -13.141 1 87.44 75 SER B O 1
ATOM 1847 N N . ARG B 1 76 ? -9.062 -12.859 -12.633 1 91.31 76 ARG B N 1
ATOM 1848 C CA . ARG B 1 76 ? -8.258 -13.938 -13.195 1 91.31 76 ARG B CA 1
ATOM 1849 C C . ARG B 1 76 ? -7.656 -14.812 -12.102 1 91.31 76 ARG B C 1
ATOM 1851 O O . ARG B 1 76 ? -6.957 -15.781 -12.383 1 91.31 76 ARG B O 1
ATOM 1858 N N . ILE B 1 77 ? -7.785 -14.375 -10.898 1 96.19 77 ILE B N 1
ATOM 1859 C CA . ILE B 1 77 ? -7.191 -15.086 -9.773 1 96.19 77 ILE B CA 1
ATOM 1860 C C . ILE B 1 77 ? -8.07 -16.281 -9.398 1 96.19 77 ILE B C 1
ATOM 1862 O O . ILE B 1 77 ? -9.266 -16.125 -9.141 1 96.19 77 ILE B O 1
ATOM 1866 N N . VAL B 1 78 ? -7.469 -17.453 -9.359 1 97.38 78 VAL B N 1
ATOM 1867 C CA . VAL B 1 78 ? -8.242 -18.656 -9.078 1 97.38 78 VAL B CA 1
ATOM 1868 C C . VAL B 1 78 ? -8.008 -19.094 -7.637 1 97.38 78 VAL B C 1
ATOM 1870 O O . VAL B 1 78 ? -8.789 -19.875 -7.078 1 97.38 78 VAL B O 1
ATOM 1873 N N . GLU B 1 79 ? -6.883 -18.734 -6.996 1 97.69 79 GLU B N 1
ATOM 1874 C CA . GLU B 1 79 ? -6.527 -18.953 -5.598 1 97.69 79 GLU B CA 1
ATOM 1875 C C . GLU B 1 79 ? -5.523 -17.906 -5.109 1 97.69 79 GLU B C 1
ATOM 1877 O O . GLU B 1 79 ? -4.688 -17.438 -5.883 1 97.69 79 GLU B O 1
ATOM 1882 N N . GLU B 1 80 ? -5.672 -17.516 -3.883 1 97.88 80 GLU B N 1
ATOM 1883 C CA . GLU B 1 80 ? -4.699 -16.531 -3.41 1 97.88 80 GLU B CA 1
ATOM 1884 C C . GLU B 1 80 ? -4.449 -16.688 -1.911 1 97.88 80 GLU B C 1
ATOM 1886 O O . GLU B 1 80 ? -5.273 -17.25 -1.192 1 97.88 80 GLU B O 1
ATOM 1891 N N . PHE B 1 81 ? -3.297 -16.25 -1.479 1 97.75 81 PHE B N 1
ATOM 1892 C CA . PHE B 1 81 ? -2.838 -16.266 -0.095 1 97.75 81 PHE B CA 1
ATOM 1893 C C . PHE B 1 81 ? -2.186 -14.938 0.271 1 97.75 81 PHE B C 1
ATOM 1895 O O . PHE B 1 81 ? -1.341 -14.43 -0.47 1 97.75 81 PHE B O 1
ATOM 1902 N N . ASN B 1 82 ? -2.613 -14.367 1.336 1 96.31 82 ASN B N 1
ATOM 1903 C CA . ASN B 1 82 ? -1.974 -13.195 1.927 1 96.31 82 ASN B CA 1
ATOM 1904 C C . ASN B 1 82 ? -1.361 -13.516 3.287 1 96.31 82 ASN B C 1
ATOM 1906 O O . ASN B 1 82 ? -2.074 -13.883 4.223 1 96.31 82 ASN B O 1
ATOM 1910 N N . VAL B 1 83 ? -0.016 -13.438 3.432 1 94.94 83 VAL B N 1
ATOM 1911 C CA . VAL B 1 83 ? 0.615 -13.789 4.699 1 94.94 83 VAL B CA 1
ATOM 1912 C C . VAL B 1 83 ? 1.413 -12.594 5.227 1 94.94 83 VAL B C 1
ATOM 1914 O O . VAL B 1 83 ? 2.035 -11.867 4.453 1 94.94 83 VAL B O 1
ATOM 1917 N N . PRO B 1 84 ? 1.434 -12.383 6.492 1 92.38 84 PRO B N 1
ATOM 1918 C CA . PRO B 1 84 ? 2.109 -11.234 7.102 1 92.38 84 PRO B CA 1
ATOM 1919 C C . PRO B 1 84 ? 3.586 -11.5 7.383 1 92.38 84 PRO B C 1
ATOM 1921 O O . PRO B 1 84 ? 4.145 -10.961 8.344 1 92.38 84 PRO B O 1
ATOM 1924 N N . TYR B 1 85 ? 4.16 -12.438 6.676 1 93.25 85 TYR B N 1
ATOM 1925 C CA . TYR B 1 85 ? 5.574 -12.773 6.797 1 93.25 85 TYR B CA 1
ATOM 1926 C C . TYR B 1 85 ? 6.309 -12.508 5.488 1 93.25 85 TYR B C 1
ATOM 1928 O O . TYR B 1 85 ? 5.703 -12.516 4.414 1 93.25 85 TYR B O 1
ATOM 1936 N N . ASN B 1 86 ? 7.617 -12.328 5.734 1 95.75 86 ASN B N 1
ATOM 1937 C CA . ASN B 1 86 ? 8.367 -11.992 4.527 1 95.75 86 ASN B CA 1
ATOM 1938 C C . ASN B 1 86 ? 8.906 -13.234 3.834 1 95.75 86 ASN B C 1
ATOM 1940 O O . ASN B 1 86 ? 9.75 -13.141 2.943 1 95.75 86 ASN B O 1
ATOM 1944 N N . THR B 1 87 ? 8.484 -14.398 4.285 1 97.5 87 THR B N 1
ATOM 1945 C CA . THR B 1 87 ? 8.914 -15.648 3.656 1 97.5 87 THR B CA 1
ATOM 1946 C C . THR B 1 87 ? 7.727 -16.578 3.451 1 97.5 87 THR B C 1
ATOM 1948 O O . THR B 1 87 ? 6.766 -16.547 4.227 1 97.5 87 THR B O 1
ATOM 1951 N 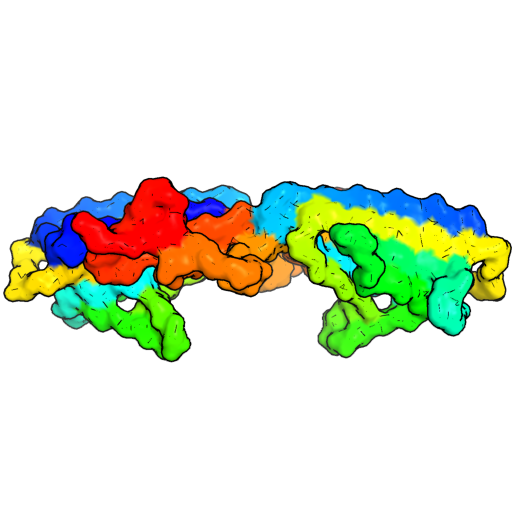N . LEU B 1 88 ? 7.781 -17.328 2.469 1 97.88 88 LEU B N 1
ATOM 1952 C CA . LEU B 1 88 ? 6.766 -18.312 2.113 1 97.88 88 LEU B CA 1
ATOM 1953 C C . LEU B 1 88 ? 7.367 -19.422 1.274 1 97.88 88 LEU B C 1
ATOM 1955 O O . LEU B 1 88 ? 8.188 -19.172 0.387 1 97.88 88 LEU B O 1
ATOM 1959 N N . THR B 1 89 ? 7.074 -20.641 1.609 1 98.44 89 THR B N 1
ATOM 1960 C CA . THR B 1 89 ? 7.574 -21.781 0.853 1 98.44 89 THR B CA 1
ATOM 1961 C C . THR B 1 89 ? 6.445 -22.469 0.08 1 98.44 89 THR B C 1
ATOM 1963 O O . THR B 1 89 ? 5.387 -22.75 0.644 1 98.44 89 THR B O 1
ATOM 1966 N N . MET B 1 90 ? 6.609 -22.641 -1.135 1 98.5 90 MET B N 1
ATOM 1967 C CA . MET B 1 90 ? 5.676 -23.375 -1.983 1 98.5 90 MET B CA 1
ATOM 1968 C C . MET B 1 90 ? 6.305 -24.656 -2.496 1 98.5 90 MET B C 1
ATOM 1970 O O . MET B 1 90 ? 7.418 -24.656 -3.025 1 98.5 90 MET B O 1
ATOM 1974 N N . THR B 1 91 ? 5.609 -25.719 -2.314 1 98.44 91 THR B N 1
ATOM 1975 C CA . THR B 1 91 ? 6.117 -27.016 -2.76 1 98.44 91 THR B CA 1
ATOM 1976 C C . THR B 1 91 ? 5.133 -27.672 -3.717 1 98.44 91 THR B C 1
ATOM 1978 O O . THR B 1 91 ? 3.934 -27.734 -3.441 1 98.44 91 THR B O 1
ATOM 1981 N N . PHE B 1 92 ? 5.672 -28.125 -4.828 1 98.69 92 PHE B N 1
ATOM 1982 C CA . PHE B 1 92 ? 4.898 -28.938 -5.766 1 98.69 92 PHE B CA 1
ATOM 1983 C C . PHE B 1 92 ? 5.371 -30.391 -5.754 1 98.69 92 PHE B C 1
ATOM 1985 O O . PHE B 1 92 ? 6.574 -30.656 -5.836 1 98.69 92 PHE B O 1
ATOM 1992 N N . GLN B 1 93 ? 4.34 -31.25 -5.637 1 97.88 93 GLN B N 1
ATOM 1993 C CA . GLN B 1 93 ? 4.637 -32.688 -5.68 1 97.88 93 GLN B CA 1
ATOM 1994 C C . GLN B 1 93 ? 3.689 -33.406 -6.629 1 97.88 93 GLN B C 1
ATOM 1996 O O . GLN B 1 93 ? 2.477 -33.188 -6.59 1 97.88 93 GLN B O 1
ATOM 2001 N N . SER B 1 94 ? 4.293 -34.156 -7.547 1 96.88 94 SER B N 1
ATOM 2002 C CA . SER B 1 94 ? 3.494 -35.031 -8.375 1 96.88 94 SER B CA 1
ATOM 2003 C C . SER B 1 94 ? 3.834 -36.5 -8.102 1 96.88 94 SER B C 1
ATOM 2005 O O . SER B 1 94 ? 4.988 -36.844 -7.824 1 96.88 94 SER B O 1
ATOM 2007 N N . ASP B 1 95 ? 2.785 -37.375 -8.133 1 94.5 95 ASP B N 1
ATOM 2008 C CA . ASP B 1 95 ? 3.016 -38.781 -7.863 1 94.5 95 ASP B CA 1
ATOM 2009 C C . ASP B 1 95 ? 3.451 -39.531 -9.125 1 94.5 95 ASP B C 1
ATOM 2011 O O . ASP B 1 95 ? 3.896 -38.906 -10.094 1 94.5 95 ASP B O 1
ATOM 2015 N N . PHE B 1 96 ? 3.48 -40.906 -9.188 1 88.19 96 PHE B N 1
ATOM 2016 C CA . PHE B 1 96 ? 4.078 -41.781 -10.203 1 88.19 96 PHE B CA 1
ATOM 2017 C C . PHE B 1 96 ? 3.232 -41.781 -11.469 1 88.19 96 PHE B C 1
ATOM 2019 O O . PHE B 1 96 ? 3.73 -42.125 -12.555 1 88.19 96 PHE B O 1
ATOM 2026 N N . SER B 1 97 ? 1.921 -41.469 -11.43 1 80.88 97 SER B N 1
ATOM 2027 C CA . SER B 1 97 ? 1.155 -41.562 -12.664 1 80.88 97 SER B CA 1
ATOM 2028 C C . SER B 1 97 ? 0.067 -40.5 -12.734 1 80.88 97 SER B C 1
ATOM 2030 O O . SER B 1 97 ? -0.505 -40.125 -11.711 1 80.88 97 SER B O 1
ATOM 2032 N N . ASN B 1 98 ? 0.09 -39.812 -13.922 1 69.31 98 ASN B N 1
ATOM 2033 C CA . ASN B 1 98 ? -1.081 -39 -14.266 1 69.31 98 ASN B CA 1
ATOM 2034 C C . ASN B 1 98 ? -1.939 -39.688 -15.32 1 69.31 98 ASN B C 1
ATOM 2036 O O . ASN B 1 98 ? -1.433 -40.094 -16.375 1 69.31 98 ASN B O 1
ATOM 2040 N N . GLU B 1 99 ? -3.09 -39.969 -14.992 1 72.12 99 GLU B N 1
ATOM 2041 C CA . GLU B 1 99 ? -3.982 -40.625 -15.938 1 72.12 99 GLU B CA 1
ATOM 2042 C C . GLU B 1 99 ? -4.32 -39.719 -17.109 1 72.12 99 GLU B C 1
ATOM 2044 O O . GLU B 1 99 ? -4.652 -40.188 -18.203 1 72.12 99 GLU B O 1
ATOM 2049 N N . GLU B 1 100 ? -4.305 -38.438 -16.891 1 86.25 100 GLU B N 1
ATOM 2050 C CA . GLU B 1 100 ? -4.582 -37.406 -17.891 1 86.25 100 GLU B CA 1
ATOM 2051 C C . GLU B 1 100 ? -3.506 -36.312 -17.875 1 86.25 100 GLU B C 1
ATOM 2053 O O . GLU B 1 100 ? -2.559 -36.375 -17.094 1 86.25 100 GLU B O 1
ATOM 2058 N N . ARG B 1 101 ? -3.664 -35.5 -18.922 1 89.62 101 ARG B N 1
ATOM 2059 C CA . ARG B 1 101 ? -2.707 -34.406 -19.031 1 89.62 101 ARG B CA 1
ATOM 2060 C C . ARG B 1 101 ? -3.193 -33.188 -18.266 1 89.62 101 ARG B C 1
ATOM 2062 O O . ARG B 1 101 ? -4.199 -32.562 -18.641 1 89.62 101 ARG B O 1
ATOM 2069 N N . PHE B 1 102 ? -2.562 -32.875 -17.234 1 95.38 102 PHE B N 1
ATOM 2070 C CA . PHE B 1 102 ? -2.826 -31.656 -16.469 1 95.38 102 PHE B CA 1
ATOM 2071 C C . PHE B 1 102 ? -1.76 -30.594 -16.734 1 95.38 102 PHE B C 1
ATOM 2073 O O . PHE B 1 102 ? -0.575 -30.922 -16.844 1 95.38 102 PHE B O 1
ATOM 2080 N N . THR B 1 103 ? -2.15 -29.344 -16.766 1 95 103 THR B N 1
ATOM 2081 C CA . THR B 1 103 ? -1.26 -28.312 -17.297 1 95 103 THR B CA 1
ATOM 2082 C C . THR B 1 103 ? -0.532 -27.594 -16.172 1 95 103 THR B C 1
ATOM 2084 O O . THR B 1 103 ? 0.284 -26.703 -16.438 1 95 103 THR B O 1
ATOM 2087 N N . GLY B 1 104 ? -0.8 -27.938 -14.977 1 96.88 104 GLY B N 1
ATOM 2088 C CA . GLY B 1 104 ? -0.023 -27.406 -13.875 1 96.88 104 GLY B CA 1
ATOM 2089 C C . GLY B 1 104 ? -0.592 -26.109 -13.32 1 96.88 104 GLY B C 1
ATOM 2090 O O . GLY B 1 104 ? -1.792 -26.016 -13.055 1 96.88 104 GLY B O 1
ATOM 2091 N N . PHE B 1 105 ? 0.338 -25.188 -13.023 1 98.06 105 PHE B N 1
ATOM 2092 C CA . PHE B 1 105 ? -0.114 -23.938 -12.398 1 98.06 105 PHE B CA 1
ATOM 2093 C C . PHE B 1 105 ? 0.781 -22.781 -12.797 1 98.06 105 PHE B C 1
ATOM 2095 O O . PHE B 1 105 ? 1.912 -22.984 -13.242 1 98.06 105 PHE B O 1
ATOM 2102 N N . ALA B 1 106 ? 0.203 -21.625 -12.703 1 97.25 106 ALA B N 1
ATOM 2103 C CA . ALA B 1 106 ? 0.9 -20.344 -12.789 1 97.25 106 ALA B CA 1
ATOM 2104 C C . ALA B 1 106 ? 0.57 -19.453 -11.586 1 97.25 106 ALA B C 1
ATOM 2106 O O . ALA B 1 106 ? -0.6 -19.172 -11.328 1 97.25 106 ALA B O 1
ATOM 2107 N N . ALA B 1 107 ? 1.616 -19.078 -10.891 1 98.31 107 ALA B N 1
ATOM 2108 C CA . ALA B 1 107 ? 1.438 -18.266 -9.688 1 98.31 107 ALA B CA 1
ATOM 2109 C C . ALA B 1 107 ? 2.365 -17.047 -9.703 1 98.31 107 ALA B C 1
ATOM 2111 O O . ALA B 1 107 ? 3.414 -17.078 -10.352 1 98.31 107 ALA B O 1
ATOM 2112 N N . TYR B 1 108 ? 1.899 -16.031 -9.039 1 98.12 108 TYR B N 1
ATOM 2113 C CA . TYR B 1 108 ? 2.656 -14.797 -8.875 1 98.12 108 TYR B CA 1
ATOM 2114 C C . TYR B 1 108 ? 2.654 -14.344 -7.422 1 98.12 108 TYR B C 1
ATOM 2116 O O . TYR B 1 108 ? 1.726 -14.648 -6.672 1 98.12 108 TYR B O 1
ATOM 2124 N N . TYR B 1 109 ? 3.754 -13.688 -7.059 1 98.56 109 TYR B N 1
ATOM 2125 C CA . TYR B 1 109 ? 3.752 -13.086 -5.73 1 98.56 109 TYR B CA 1
ATOM 2126 C C . TYR B 1 109 ? 4.262 -11.656 -5.777 1 98.56 109 TYR B C 1
ATOM 2128 O O . TYR B 1 109 ? 5.07 -11.305 -6.637 1 98.56 109 TYR B O 1
ATOM 2136 N N . ILE B 1 110 ? 3.709 -10.914 -4.852 1 98.19 110 ILE B N 1
ATOM 2137 C CA . ILE B 1 110 ? 4.172 -9.539 -4.684 1 98.19 110 ILE B CA 1
ATOM 2138 C C . ILE B 1 110 ? 4.367 -9.242 -3.197 1 98.19 110 ILE B C 1
ATOM 2140 O O . ILE B 1 110 ? 3.691 -9.82 -2.346 1 98.19 110 ILE B O 1
ATOM 2144 N N . ALA B 1 111 ? 5.324 -8.336 -2.973 1 97.75 111 ALA B N 1
ATOM 2145 C CA . ALA B 1 111 ? 5.465 -7.789 -1.625 1 97.75 111 ALA B CA 1
ATOM 2146 C C . ALA B 1 111 ? 4.344 -6.801 -1.312 1 97.75 111 ALA B C 1
ATOM 2148 O O . ALA B 1 111 ? 4.027 -5.934 -2.127 1 97.75 111 ALA B O 1
ATOM 2149 N N . VAL B 1 112 ? 3.807 -7.012 -0.18 1 96.62 112 VAL B N 1
ATOM 2150 C CA . VAL B 1 112 ? 2.75 -6.102 0.243 1 96.62 112 VAL B CA 1
ATOM 2151 C C . VAL B 1 112 ? 3.119 -5.469 1.582 1 96.62 112 VAL B C 1
ATOM 2153 O O . VAL B 1 112 ? 3.826 -6.074 2.389 1 96.62 112 VAL B O 1
ATOM 2156 N N . ASP B 1 113 ? 2.695 -4.273 1.702 1 95.44 113 ASP B N 1
ATOM 2157 C CA . ASP B 1 113 ? 2.996 -3.594 2.959 1 95.44 113 ASP B CA 1
ATOM 2158 C C . ASP B 1 113 ? 2.238 -4.23 4.121 1 95.44 113 ASP B C 1
ATOM 2160 O O . ASP B 1 113 ? 1.058 -4.559 3.992 1 95.44 113 ASP B O 1
ATOM 2164 N N . LEU B 1 114 ? 2.977 -4.438 5.223 1 92.88 114 LEU B N 1
ATOM 2165 C CA . LEU B 1 114 ? 2.324 -4.812 6.473 1 92.88 114 LEU B CA 1
ATOM 2166 C C . LEU B 1 114 ? 1.727 -3.59 7.164 1 92.88 114 LEU B C 1
ATOM 2168 O O . LEU B 1 114 ? 2.395 -2.562 7.301 1 92.88 114 LEU B O 1
ATOM 2172 N N . ASP B 1 115 ? 0.455 -3.699 7.523 1 92.62 115 ASP B N 1
ATOM 2173 C CA . ASP B 1 115 ? -0.146 -2.607 8.289 1 92.62 115 ASP B CA 1
ATOM 2174 C C . ASP B 1 115 ? 0.082 -2.793 9.781 1 92.62 115 ASP B C 1
ATOM 2176 O O . ASP B 1 115 ? -0.724 -3.428 10.469 1 92.62 115 ASP B O 1
ATOM 2180 N N . GLU B 1 116 ? 1.061 -2.234 10.297 1 91.38 116 GLU B N 1
ATOM 2181 C CA . GLU B 1 116 ? 1.452 -2.381 11.695 1 91.38 116 GLU B CA 1
ATOM 2182 C C . GLU B 1 116 ? 0.388 -1.813 12.625 1 91.38 116 GLU B C 1
ATOM 2184 O O . GLU B 1 116 ? 0.305 -2.205 13.797 1 91.38 116 GLU B O 1
ATOM 2189 N N . CYS B 1 117 ? -0.388 -0.937 12.117 1 92.94 117 CYS B N 1
ATOM 2190 C CA . CYS B 1 117 ? -1.418 -0.304 12.93 1 92.94 117 CYS B CA 1
ATOM 2191 C C . CYS B 1 117 ? -2.613 -1.231 13.117 1 92.94 117 CYS B C 1
ATOM 2193 O O . CYS B 1 117 ? -3.395 -1.066 14.055 1 92.94 117 CYS B O 1
ATOM 2195 N N . MET B 1 118 ? -2.787 -2.166 12.227 1 88.44 118 MET B N 1
ATOM 2196 C CA . MET B 1 118 ? -3.93 -3.07 12.297 1 88.44 118 MET B CA 1
ATOM 2197 C C . MET B 1 118 ? -3.48 -4.492 12.617 1 88.44 118 MET B C 1
ATOM 2199 O O . MET B 1 118 ? -4.23 -5.266 13.211 1 88.44 118 MET B O 1
ATOM 2203 N N . ASP B 1 119 ? -2.303 -4.844 12.234 1 81.19 119 ASP B N 1
ATOM 2204 C CA . ASP B 1 119 ? -1.898 -6.246 12.227 1 81.19 119 ASP B CA 1
ATOM 2205 C C . ASP B 1 119 ? -1.236 -6.633 13.547 1 81.19 119 ASP B C 1
ATOM 2207 O O . ASP B 1 119 ? -1.168 -7.812 13.891 1 81.19 119 ASP B O 1
ATOM 2211 N N . PHE B 1 120 ? -0.83 -5.68 14.258 1 78.81 120 PHE B N 1
ATOM 2212 C CA . PHE B 1 120 ? -0.122 -5.996 15.5 1 78.81 120 PHE B CA 1
ATOM 2213 C C . PHE B 1 120 ? -1.104 -6.238 16.641 1 78.81 120 PHE B C 1
ATOM 2215 O O . PHE B 1 120 ? -2.146 -5.586 16.719 1 78.81 120 PHE B O 1
ATOM 2222 N N . VAL B 1 121 ? -0.757 -7.176 17.406 1 76.56 121 VAL B N 1
ATOM 2223 C CA . VAL B 1 121 ? -1.587 -7.539 18.547 1 76.56 121 VAL B CA 1
ATOM 2224 C C . VAL B 1 121 ? -1.591 -6.402 19.562 1 76.56 121 VAL B C 1
ATOM 2226 O O . VAL B 1 121 ? -2.65 -6 20.062 1 76.56 121 VAL B O 1
ATOM 2229 N N . ASP B 1 122 ? -0.45 -5.863 19.781 1 86.69 122 ASP B N 1
ATOM 2230 C CA . ASP B 1 122 ? -0.341 -4.738 20.703 1 86.69 122 ASP B CA 1
ATOM 2231 C C . ASP B 1 122 ? -0.465 -3.406 19.969 1 86.69 122 ASP B C 1
ATOM 2233 O O . ASP B 1 122 ? -0.051 -3.289 18.812 1 86.69 122 ASP B O 1
ATOM 2237 N N . GLU B 1 123 ? -1.05 -2.492 20.688 1 88.38 123 GLU B N 1
ATOM 2238 C CA . GLU B 1 123 ? -1.118 -1.15 20.109 1 88.38 123 GLU B CA 1
ATOM 2239 C C . GLU B 1 123 ? 0.271 -0.529 20 1 88.38 123 GLU B C 1
ATOM 2241 O O . GLU B 1 123 ? 0.945 -0.31 21 1 88.38 123 GLU B O 1
ATOM 2246 N N . PRO B 1 124 ? 0.637 -0.246 18.859 1 93.69 124 PRO B N 1
ATOM 2247 C CA . PRO B 1 124 ? 2.01 0.229 18.672 1 93.69 124 PRO B CA 1
ATOM 2248 C C . PRO B 1 124 ? 2.209 1.663 19.156 1 93.69 124 PRO B C 1
ATOM 2250 O O . PRO B 1 124 ? 3.34 2.078 19.422 1 93.69 124 PRO B O 1
ATOM 2253 N N . CYS B 1 125 ? 1.137 2.451 19.266 1 96.44 125 CYS B N 1
ATOM 2254 C CA . CYS B 1 125 ? 1.23 3.854 19.641 1 96.44 125 CYS B CA 1
ATOM 2255 C C . CYS B 1 125 ? 0.277 4.168 20.797 1 96.44 125 CYS B C 1
ATOM 2257 O O . CYS B 1 125 ? -0.797 3.574 20.891 1 96.44 125 CYS B O 1
ATOM 2259 N N . SER B 1 126 ? 0.62 5.094 21.641 1 94.75 126 SER B N 1
ATOM 2260 C CA . SER B 1 126 ? -0.241 5.488 22.75 1 94.75 126 SER B CA 1
ATOM 2261 C C . SER B 1 126 ? -1.505 6.18 22.25 1 94.75 126 SER B C 1
ATOM 2263 O O . SER B 1 126 ? -2.562 6.082 22.875 1 94.75 126 SER B O 1
ATOM 2265 N N . HIS B 1 127 ? -1.392 6.887 21.078 1 93.19 127 HIS B N 1
ATOM 2266 C CA . HIS B 1 127 ? -2.564 7.586 20.562 1 93.19 127 HIS B CA 1
ATOM 2267 C C . HIS B 1 127 ? -2.834 7.215 19.109 1 93.19 127 HIS B C 1
ATOM 2269 O O . HIS B 1 127 ? -3.621 6.305 18.844 1 93.19 127 HIS B O 1
ATOM 2275 N N . TYR B 1 128 ? -2.014 7.828 18.203 1 93.88 128 TYR B N 1
ATOM 2276 C CA . TYR B 1 128 ? -2.34 7.605 16.797 1 93.88 128 TYR B CA 1
ATOM 2277 C C . TYR B 1 128 ? -1.232 6.824 16.094 1 93.88 128 TYR B C 1
ATOM 2279 O O . TYR B 1 128 ? -0.058 7.188 16.188 1 93.88 128 TYR B O 1
ATOM 2287 N N . CYS B 1 129 ? -1.643 5.789 15.43 1 95.69 129 CYS B N 1
ATOM 2288 C CA . CYS B 1 129 ? -0.749 4.988 14.602 1 95.69 129 CYS B CA 1
ATOM 2289 C C . CYS B 1 129 ? -0.954 5.297 13.125 1 95.69 129 CYS B C 1
ATOM 2291 O O . CYS B 1 129 ? -2.086 5.309 12.641 1 95.69 129 CYS B O 1
ATOM 2293 N N . ASN B 1 130 ? 0.144 5.617 12.383 1 95.19 130 ASN B N 1
ATOM 2294 C CA . ASN B 1 130 ? 0.093 5.906 10.953 1 95.19 130 ASN B CA 1
ATOM 2295 C C . ASN B 1 130 ? 0.896 4.887 10.148 1 95.19 130 ASN B C 1
ATOM 2297 O O . ASN B 1 130 ? 2.125 4.863 10.219 1 95.19 130 ASN B O 1
ATOM 2301 N N . ASN B 1 131 ? 0.182 4.117 9.422 1 95.5 131 ASN B N 1
ATOM 2302 C CA . ASN B 1 131 ? 0.847 3.133 8.578 1 95.5 131 ASN B CA 1
ATOM 2303 C C . ASN B 1 131 ? 1.394 3.766 7.305 1 95.5 131 ASN B C 1
ATOM 2305 O O . ASN B 1 131 ? 0.732 4.605 6.691 1 95.5 131 ASN B O 1
ATOM 2309 N N . TYR B 1 132 ? 2.611 3.4 6.941 1 95.5 132 TYR B N 1
ATOM 2310 C CA . TYR B 1 132 ? 3.168 3.721 5.633 1 95.5 132 TYR B CA 1
ATOM 2311 C C . TYR B 1 132 ? 3.938 2.533 5.062 1 95.5 132 TYR B C 1
ATOM 2313 O O . TYR B 1 132 ? 4.195 1.556 5.766 1 95.5 132 TYR B O 1
ATOM 2321 N N . ILE B 1 133 ? 4.23 2.584 3.797 1 94.62 133 ILE B N 1
ATOM 2322 C CA . ILE B 1 133 ? 4.91 1.476 3.139 1 94.62 133 ILE B CA 1
ATOM 2323 C C . ILE B 1 133 ? 6.258 1.222 3.816 1 94.62 133 ILE B C 1
ATOM 2325 O O . ILE B 1 133 ? 7.148 2.074 3.781 1 94.62 133 ILE B O 1
ATOM 2329 N N . GLY B 1 134 ? 6.387 0.029 4.438 1 90.88 134 GLY B N 1
ATOM 2330 C CA . GLY B 1 134 ? 7.645 -0.362 5.059 1 90.88 134 GLY B CA 1
ATOM 2331 C C . GLY B 1 134 ? 7.691 -0.082 6.547 1 90.88 134 GLY B C 1
ATOM 2332 O O . GLY B 1 134 ? 8.672 -0.404 7.215 1 90.88 134 GLY B O 1
ATOM 2333 N N . GLY B 1 135 ? 6.598 0.564 7.059 1 92.56 135 GLY B N 1
ATOM 2334 C CA . GLY B 1 135 ? 6.629 0.85 8.484 1 92.56 135 GLY B CA 1
ATOM 2335 C C . GLY B 1 135 ? 5.426 1.642 8.961 1 92.56 135 GLY B C 1
ATOM 2336 O O . GLY B 1 135 ? 4.359 1.59 8.344 1 92.56 135 GLY B O 1
ATOM 2337 N N . TYR B 1 136 ? 5.645 2.193 10.195 1 94.94 136 TYR B N 1
ATOM 2338 C CA . TYR B 1 136 ? 4.617 3.045 10.789 1 94.94 136 TYR B CA 1
ATOM 2339 C C . TYR B 1 136 ? 5.246 4.152 11.625 1 94.94 136 TYR B C 1
ATOM 2341 O O . TYR B 1 136 ? 6.438 4.105 11.93 1 94.94 136 TYR B O 1
ATOM 2349 N N . PHE B 1 137 ? 4.547 5.125 11.922 1 96.81 137 PHE B N 1
ATOM 2350 C CA . PHE B 1 137 ? 4.965 6.152 12.867 1 96.81 137 PHE B CA 1
ATOM 2351 C C . PHE B 1 137 ? 3.797 6.582 13.75 1 96.81 137 PHE B C 1
ATOM 2353 O O . PHE B 1 137 ? 2.635 6.387 13.383 1 96.81 137 PHE B O 1
ATOM 2360 N N . CYS B 1 138 ? 4.191 7.109 14.898 1 97 138 CYS B N 1
ATOM 2361 C CA . CYS B 1 138 ? 3.166 7.555 15.836 1 97 138 CYS B CA 1
ATOM 2362 C C . CYS B 1 138 ? 3.055 9.078 15.844 1 97 138 CYS B C 1
ATOM 2364 O O . CYS B 1 138 ? 4.047 9.773 15.648 1 97 138 CYS B O 1
ATOM 2366 N N . SER B 1 139 ? 1.85 9.539 15.961 1 95.12 139 SER B N 1
ATOM 2367 C CA . SER B 1 139 ? 1.596 10.969 16.094 1 95.12 139 SER B CA 1
ATOM 2368 C C . SER B 1 139 ? 0.66 11.258 17.266 1 95.12 139 SER B C 1
ATOM 2370 O O . SER B 1 139 ? 0.056 10.336 17.828 1 95.12 139 SER B O 1
ATOM 2372 N N . CYS B 1 140 ? 0.634 12.508 17.656 1 94.75 140 CYS B N 1
ATOM 2373 C CA . CYS B 1 140 ? -0.081 12.875 18.875 1 94.75 140 CYS B CA 1
ATOM 2374 C C . CYS B 1 140 ? -1.171 13.898 18.578 1 94.75 140 CYS B C 1
ATOM 2376 O O . CYS B 1 140 ? -1.065 14.664 17.625 1 94.75 140 CYS B O 1
ATOM 2378 N N . PRO B 1 141 ? -2.285 13.875 19.406 1 90.56 141 PRO B N 1
ATOM 2379 C CA . PRO B 1 141 ? -3.256 14.969 19.328 1 90.56 141 PRO B CA 1
ATOM 2380 C C . PRO B 1 141 ? -2.666 16.312 19.719 1 90.56 141 PRO B C 1
ATOM 2382 O O . PRO B 1 141 ? -1.551 16.375 20.234 1 90.56 141 PRO B O 1
ATOM 2385 N N . PRO B 1 142 ? -3.48 17.344 19.359 1 86.88 142 PRO B N 1
ATOM 2386 C CA . PRO B 1 142 ? -2.977 18.656 19.766 1 86.88 142 PRO B CA 1
ATOM 2387 C C . PRO B 1 142 ? -2.652 18.734 21.25 1 86.88 142 PRO B C 1
ATOM 2389 O O . PRO B 1 142 ? -3.344 18.109 22.078 1 86.88 142 PRO B O 1
ATOM 2392 N N . ASP B 1 143 ? -1.604 19.344 21.625 1 88.44 143 ASP B N 1
ATOM 2393 C CA . ASP B 1 143 ? -1.175 19.656 22.984 1 88.44 143 ASP B CA 1
ATOM 2394 C C . ASP B 1 143 ? -0.441 18.484 23.609 1 88.44 143 ASP B C 1
ATOM 2396 O O . ASP B 1 143 ? -0.121 18.516 24.812 1 88.44 143 ASP B O 1
ATOM 2400 N N . TYR B 1 144 ? -0.329 17.422 22.875 1 92 144 TYR B N 1
ATOM 2401 C CA . TYR B 1 144 ? 0.537 16.328 23.281 1 92 144 TYR B CA 1
ATOM 2402 C C . TYR B 1 144 ? 1.797 16.266 22.422 1 92 144 TYR B C 1
ATOM 2404 O O . TYR B 1 144 ? 1.796 16.719 21.281 1 92 144 TYR B O 1
ATOM 2412 N N . PHE B 1 145 ? 2.871 15.633 23.047 1 92.31 145 PHE B N 1
ATOM 2413 C CA . PHE B 1 145 ? 4.156 15.57 22.359 1 92.31 145 PHE B CA 1
ATOM 2414 C C . PHE B 1 145 ? 4.68 14.133 22.328 1 92.31 145 PHE B C 1
ATOM 2416 O O . PHE B 1 145 ? 4.562 13.406 23.312 1 92.31 145 PHE B O 1
ATOM 2423 N N . LEU B 1 146 ? 5.242 13.859 21.156 1 94.31 146 LEU B N 1
ATOM 2424 C CA . LEU B 1 146 ? 5.801 12.523 21.016 1 94.31 146 LEU B CA 1
ATOM 2425 C C . LEU B 1 146 ? 7.105 12.391 21.781 1 94.31 146 LEU B C 1
ATOM 2427 O O . LEU B 1 146 ? 8.023 13.203 21.609 1 94.31 146 LEU B O 1
ATOM 2431 N N . TYR B 1 147 ? 7.191 11.375 22.594 1 96.19 147 TYR B N 1
ATOM 2432 C CA . TYR B 1 147 ? 8.383 11.164 23.406 1 96.19 147 TYR B CA 1
ATOM 2433 C C . TYR B 1 147 ? 9.5 10.539 22.578 1 96.19 147 TYR B C 1
ATOM 2435 O O . TYR B 1 147 ? 9.312 10.234 21.406 1 96.19 147 TYR B O 1
ATOM 2443 N N . GLU B 1 148 ? 10.633 10.328 23.156 1 95.5 148 GLU B N 1
ATOM 2444 C CA . GLU B 1 148 ? 11.844 9.867 22.484 1 95.5 148 GLU B CA 1
ATOM 2445 C C . GLU B 1 148 ? 11.695 8.438 21.984 1 95.5 148 GLU B C 1
ATOM 2447 O O . GLU B 1 148 ? 12.32 8.047 21 1 95.5 148 GLU B O 1
ATOM 2452 N N . ASP B 1 149 ? 10.852 7.699 22.609 1 95.31 149 ASP B N 1
ATOM 2453 C CA . ASP B 1 149 ? 10.641 6.316 22.188 1 95.31 149 ASP B CA 1
ATOM 2454 C C . ASP B 1 149 ? 9.867 6.254 20.875 1 95.31 149 ASP B C 1
ATOM 2456 O O . ASP B 1 149 ? 9.68 5.176 20.312 1 95.31 149 ASP B O 1
ATOM 2460 N N . ASN B 1 150 ? 9.344 7.367 20.422 1 95.38 150 ASN B N 1
ATOM 2461 C CA . ASN B 1 150 ? 8.594 7.52 19.188 1 95.38 150 ASN B CA 1
ATOM 2462 C C . ASN B 1 150 ? 7.293 6.719 19.219 1 95.38 150 ASN B C 1
ATOM 2464 O O . ASN B 1 150 ? 6.754 6.363 18.156 1 95.38 150 ASN B O 1
ATOM 2468 N N . LYS B 1 151 ? 6.719 6.438 20.469 1 96.19 151 LYS B N 1
ATOM 2469 C CA . LYS B 1 151 ? 5.5 5.648 20.578 1 96.19 151 LYS B CA 1
ATOM 2470 C C . LYS B 1 151 ? 4.52 6.293 21.562 1 96.19 151 LYS B C 1
ATOM 2472 O O . LYS B 1 151 ? 3.305 6.129 21.438 1 96.19 151 LYS B O 1
ATOM 2477 N N . THR B 1 152 ? 5.078 6.98 22.453 1 96.62 152 THR B N 1
ATOM 2478 C CA . THR B 1 152 ? 4.266 7.492 23.562 1 96.62 152 THR B CA 1
ATOM 2479 C C . THR B 1 152 ? 4.082 9 23.438 1 96.62 152 THR B C 1
ATOM 2481 O O . THR B 1 152 ? 5.035 9.727 23.156 1 96.62 152 THR B O 1
ATOM 2484 N N . CYS B 1 153 ? 2.816 9.414 23.625 1 96.06 153 CYS B N 1
ATOM 2485 C CA . CYS B 1 153 ? 2.51 10.836 23.688 1 96.06 153 CYS B CA 1
ATOM 2486 C C . CYS B 1 153 ? 2.291 11.289 25.125 1 96.06 153 CYS B C 1
ATOM 2488 O O . CYS B 1 153 ? 1.686 10.57 25.922 1 96.06 153 CYS B O 1
ATOM 2490 N N . GLY B 1 154 ? 2.756 12.398 25.406 1 92.44 154 GLY B N 1
ATOM 2491 C CA . GLY B 1 154 ? 2.529 13 26.719 1 92.44 154 GLY B CA 1
ATOM 2492 C C . GLY B 1 154 ? 2.693 14.508 26.719 1 92.44 154 GLY B C 1
ATOM 2493 O O . GLY B 1 154 ? 2.854 15.125 25.656 1 92.44 154 GLY B O 1
ATOM 2494 N N . GLY B 1 155 ? 2.316 15.094 27.922 1 82.56 155 GLY B N 1
ATOM 2495 C CA . GLY B 1 155 ? 2.471 16.531 28.094 1 82.56 155 GLY B CA 1
ATOM 2496 C C . GLY B 1 155 ? 3.904 17 27.922 1 82.56 155 GLY B C 1
ATOM 2497 O O . GLY B 1 155 ? 4.836 16.188 27.953 1 82.56 155 GLY B O 1
ATOM 2498 N N . LYS B 1 156 ? 3.971 18.266 27.469 1 72.12 156 LYS B N 1
ATOM 2499 C CA . LYS B 1 156 ? 5.305 18.859 27.375 1 72.12 156 LYS B CA 1
ATOM 2500 C C . LYS B 1 156 ? 6.102 18.641 28.656 1 72.12 156 LYS B C 1
ATOM 2502 O O . LYS B 1 156 ? 5.535 18.641 29.75 1 72.12 156 LYS B O 1
#

Solvent-accessible surface area (backbone atoms only — not comparable to full-atom values): 16934 Å² total; per-residue (Å²): 82,73,49,78,47,64,37,62,61,51,70,40,52,46,68,58,62,38,80,48,75,46,82,45,72,47,62,84,52,22,12,34,39,37,37,23,61,40,40,27,34,53,67,46,79,90,38,70,54,22,29,38,36,34,34,41,93,91,36,77,77,43,76,43,47,20,72,54,59,48,81,45,90,93,47,58,49,38,47,72,47,79,44,89,38,34,47,39,38,41,34,40,36,31,39,85,72,68,95,64,88,34,39,30,34,36,34,37,35,30,38,34,66,39,49,54,69,72,70,43,90,59,79,72,28,73,70,37,60,43,62,31,59,61,37,66,50,49,51,52,60,91,80,40,36,69,41,94,83,52,29,45,56,37,71,126,83,73,50,77,47,66,37,64,61,51,71,39,52,45,69,59,63,37,80,48,76,47,81,46,72,50,61,85,54,22,12,34,40,37,36,22,61,40,41,28,35,53,67,48,82,91,38,69,54,23,30,39,38,34,35,42,93,91,35,78,76,44,76,43,48,20,72,53,62,48,80,47,90,92,46,57,50,38,46,73,47,79,44,89,38,35,48,38,37,40,34,39,36,31,40,87,73,69,95,62,88,35,38,29,35,36,34,37,36,29,38,32,66,39,49,53,68,73,71,43,90,59,78,72,28,72,71,36,61,43,63,32,58,62,38,66,49,49,52,53,59,91,78,41,35,72,40,92,84,54,31,44,57,36,72,125

Organism: Corvus brachyrhynchos (NCBI:txid85066)

Foldseek 3Di:
DKDKDFAPPPQWFHDAFDKDKDKAFDDPQWKKKKFWLWAAADDDDVCPAKWKWKDDPNDTPDIDHHGFDDPDVPDSTRDMDIDRDRIMMIITHHHHDDPDGTRGTMMMMDIHGDFCCPPDPDHQAPDDWADDRSGIFDDDPPQWDQDPVRHYIDHD/DKDKDFAPPPQWFHDAFDKDKDKAFDDPQWKKKKFWLWAAADDDDVCPAKWKWKDDPNDTPDIDHHGFDDPDVPDSTRDMDIDRDRIMMMITHHHHDDPDGTRGTMMMMDIHHDFCCPPDPDHQAPDDWADDRSGIFDDDPPQWDQDPVRHYIDHD

Sequence (312 aa):
MYGEILSPNYPQGYPNDVNKTWEIQVPSGYGIHLYFTHLDLEPSQDCEYDFVKILSGGYVEGVLCGQKKPRAPGSRIVEEFNVPYNTLTMTFQSDFSNEERFTGFA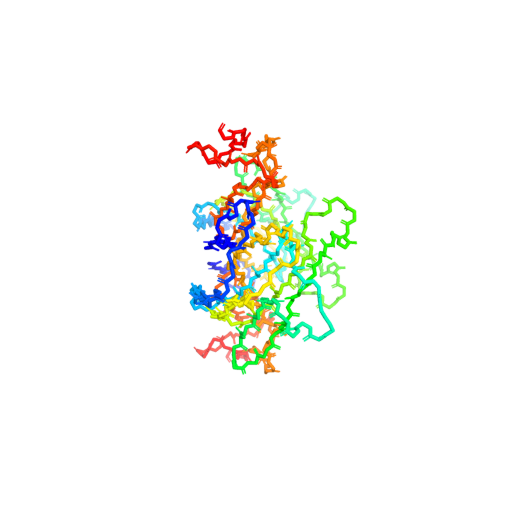AYYIAVDLDECMDFVDEPCSHYCNNYIGGYFCSCPPDYFLYEDNKTCGGKMYGEILSPNYPQGYPNDVNKTWEIQVPSGYGIHLYFTHLDLEPSQDCEYDFVKILSGGYVEGVLCGQKKPRAPGSRIVEEFNVPYNTLTMTFQSDFSNEERFTGFAAYYIAVDLDECMDFVDEPCSHYCNNYIGGYFCSCPPDYFLYEDNKTCGGK

Radius of gyration: 25.51 Å; Cα contacts (8 Å, |Δi|>4): 778; chains: 2; bounding box: 29×83×57 Å

InterPro domains:
  IPR000152 EGF-type aspartate/asparagine hydroxylation site [PS00010] (129-140)
  IPR000859 CUB domain [PF00431] (2-109)
  IPR000859 CUB domain [PS01180] (1-112)
  IPR000859 CUB domain [SM00042] (1-112)
  IPR000859 CUB domain [cd00041] (2-111)
  IPR001881 EGF-like calcium-binding domain [SM00179] (113-154)
  IPR018097 EGF-like calcium-binding, conserved site [PS01187] (113-138)
  IPR035914 Spermadhesin, CUB domain superfamily [G3DSA:2.60.120.290] (1-114)
  IPR035914 Spermadhesin, CUB domain superfamily [SSF49854] (2-112)

Secondary structure (DSSP, 8-state):
-EEEEE-TTTTSPPPSS-EEEEEEE--TTEEEEEEEEEEE----GGG-SSEEEEEETTEEEEEE-SB---SSTT---SEEEEESSSEEEEEEE--S--SS---EEEEEEEEEE--HHHH-SS-SSSSEEEEETTEEEEE--TT-EE-TTSS-EE--/-EEEEE-TTTTSPPPSS-EEEEEEE--TTEEEEEEEEEEE----GGG-SSEEEEEETTEEEEEE-SB---SSTT---SEEEEESSSEEEEEEE--S--SS---EEEEEEEEEE--HHHH-SS-SSSSEEEEETTEEEEE--TT-EE-TTSS-EE--